Protein AF-A0A3D8T585-F1 (afdb_monomer)

Solvent-accessible surface area (backbone atoms only — not comparable to full-atom values): 18685 Å² total; per-residue (Å²): 136,87,84,90,88,80,90,80,86,85,81,94,78,86,88,83,82,88,84,83,84,81,83,84,88,81,81,87,87,88,84,85,85,87,72,96,82,76,91,74,80,89,83,82,68,78,64,55,68,75,53,50,60,70,61,54,58,75,60,57,75,78,61,78,85,72,79,97,73,85,83,78,82,78,83,79,92,72,90,78,95,68,83,69,80,72,72,82,55,70,71,86,57,61,21,30,38,72,89,77,48,40,34,38,36,56,41,90,80,60,45,39,43,37,28,82,59,52,75,68,53,31,54,72,70,72,45,65,86,86,51,62,41,66,55,65,88,49,63,70,62,22,37,56,46,31,64,60,52,54,70,50,27,33,34,36,35,83,72,54,42,88,70,52,53,75,42,66,48,100,84,67,51,67,42,64,57,55,74,90,78,55,83,56,78,47,75,42,74,46,49,66,24,56,44,94,89,55,40,38,34,41,36,62,44,49,100,86,69,45,68,70,86,72,57,62,56,46,71,67,38,90,46,53,61,49,24,35,55,32,35,53,75,70,67,26,47,79,27,76,43,68,90,81,24,78,95,42,53,72,77,79,51,58,72,72,64,54,55,66,72,72,60,60,89,86,74,58,94,79,75,75,66,68,80,62,83,75,65,74,80,129

Sequence (282 aa):
MGGPTGSGWVPKTLRIVLTLLFPILLVIAIQEISCPQCSWPQEAWIWDHLGARFSSWHRQTEQASSTNKSPGVWLDDSSNNVSRNIPRCTLPTTRHSITTGLTSCYPSSGGIWVSELGPLELQHLSINRFDSSERSWNTDEEESFCHRLRVFGGEWYNISADEIPILPDENGKMHCAPLEDLAPVFEIRRYVGFPETGGVLVLAPDGEGRFPENMSIVLNALSMEERCMALRRQGAVFCPDFKDCSVLEDLRREPWEWAGERGFPGWGSNDLEPDWSWCGTN

Structure (mmCIF, N/CA/C/O backbone):
data_AF-A0A3D8T585-F1
#
_entry.id   AF-A0A3D8T585-F1
#
loop_
_atom_site.group_PDB
_atom_site.id
_atom_site.type_symbol
_atom_site.label_atom_id
_atom_site.label_alt_id
_atom_site.label_comp_id
_atom_site.label_asym_id
_atom_site.label_entity_id
_atom_site.label_seq_id
_atom_site.pdbx_PDB_ins_code
_atom_site.Cartn_x
_atom_site.Cartn_y
_atom_site.Cartn_z
_atom_site.occupancy
_atom_site.B_iso_or_equiv
_atom_site.auth_seq_id
_atom_site.auth_comp_id
_atom_site.auth_asym_id
_atom_site.auth_atom_id
_atom_site.pdbx_PDB_model_num
ATOM 1 N N . MET A 1 1 ? -93.564 14.447 -2.467 1.00 39.47 1 MET A N 1
ATOM 2 C CA . MET A 1 1 ? -92.718 15.053 -1.415 1.00 39.47 1 MET A CA 1
ATOM 3 C C . MET A 1 1 ? -91.316 15.110 -2.014 1.00 39.47 1 MET A C 1
ATOM 5 O O . MET A 1 1 ? -90.694 14.069 -2.110 1.00 39.47 1 MET A O 1
ATOM 9 N N . GLY A 1 2 ? -90.951 16.133 -2.795 1.00 37.22 2 GLY A N 1
ATOM 10 C CA . GLY A 1 2 ? -90.668 17.522 -2.389 1.00 37.22 2 GLY A CA 1
ATOM 11 C C . GLY A 1 2 ? -89.206 17.554 -1.922 1.00 37.22 2 GLY A C 1
ATOM 12 O O . GLY A 1 2 ? -88.908 16.882 -0.952 1.00 37.22 2 GLY A O 1
ATOM 13 N N . GLY A 1 3 ? -88.225 18.193 -2.550 1.00 36.69 3 GLY A N 1
ATOM 14 C CA . GLY A 1 3 ? -88.141 19.288 -3.511 1.00 36.69 3 GLY A CA 1
ATOM 15 C C . GLY A 1 3 ? -86.637 19.596 -3.739 1.00 36.69 3 GLY A C 1
ATOM 16 O O . GLY A 1 3 ? -85.798 18.832 -3.269 1.00 36.69 3 GLY A O 1
ATOM 17 N N . PRO A 1 4 ? -86.284 20.667 -4.467 1.00 63.03 4 PRO A N 1
ATOM 18 C CA . PRO A 1 4 ? -85.097 20.745 -5.331 1.00 63.03 4 PRO A CA 1
ATOM 19 C C . PRO A 1 4 ? -83.978 21.653 -4.788 1.00 63.03 4 PRO A C 1
ATOM 21 O O . PRO A 1 4 ? -84.213 22.409 -3.859 1.00 63.03 4 PRO A O 1
ATOM 24 N N . THR A 1 5 ? -82.797 21.640 -5.415 1.00 48.06 5 THR A N 1
ATOM 25 C CA . THR A 1 5 ? -81.895 22.789 -5.705 1.00 48.06 5 THR A CA 1
ATOM 26 C C . THR A 1 5 ? -80.690 22.225 -6.481 1.00 48.06 5 THR A C 1
ATOM 28 O O . THR A 1 5 ? -80.317 21.079 -6.279 1.00 48.06 5 THR A O 1
ATOM 31 N N . GLY A 1 6 ? -80.035 22.877 -7.433 1.00 37.12 6 GLY A N 1
ATOM 32 C CA . GLY A 1 6 ? -80.017 24.274 -7.833 1.00 37.12 6 GLY A CA 1
ATOM 33 C C . GLY A 1 6 ? -78.627 24.542 -8.417 1.00 37.12 6 GLY A C 1
ATOM 34 O O . GLY A 1 6 ? -77.623 24.450 -7.721 1.00 37.12 6 GLY A O 1
ATOM 35 N N . SER A 1 7 ? -78.580 24.819 -9.714 1.00 41.53 7 SER A N 1
ATOM 36 C CA . SER A 1 7 ? -77.441 25.363 -10.456 1.00 41.53 7 SER A CA 1
ATOM 37 C C . SER A 1 7 ? -76.915 26.673 -9.852 1.00 41.53 7 SER A C 1
ATOM 39 O O . SER A 1 7 ? -77.716 27.517 -9.460 1.00 41.53 7 SER A O 1
ATOM 41 N N . GLY A 1 8 ? -75.602 26.912 -9.902 1.00 37.75 8 GLY A N 1
ATOM 42 C CA . GLY A 1 8 ? -75.009 28.221 -9.587 1.00 37.75 8 GLY A CA 1
ATOM 43 C C . GLY A 1 8 ? -73.492 28.206 -9.767 1.00 37.75 8 GLY A C 1
ATOM 44 O O . GLY A 1 8 ? -72.777 27.718 -8.907 1.00 37.75 8 GLY A O 1
ATOM 45 N N . TRP A 1 9 ? -72.998 28.501 -10.969 1.00 39.44 9 TRP A N 1
ATOM 46 C CA . TRP A 1 9 ? -72.378 29.791 -11.313 1.00 39.44 9 TRP A CA 1
ATOM 47 C C . TRP A 1 9 ? -71.058 30.080 -10.587 1.00 39.44 9 TRP A C 1
ATOM 49 O O . TRP A 1 9 ? -71.019 30.462 -9.425 1.00 39.44 9 TRP A O 1
ATOM 59 N N . VAL A 1 10 ? -69.976 29.947 -11.358 1.00 42.69 10 VAL A N 1
ATOM 60 C CA . VAL A 1 10 ? -68.610 30.378 -11.048 1.00 42.69 10 VAL A CA 1
ATOM 61 C C . VAL A 1 10 ? -68.469 31.870 -11.376 1.00 42.69 10 VAL A C 1
ATOM 63 O O . VAL A 1 10 ? -68.604 32.230 -12.549 1.00 42.69 10 VAL A O 1
ATOM 66 N N . PRO A 1 11 ? -68.114 32.744 -10.418 1.00 44.03 11 PRO A N 1
ATOM 67 C CA . PRO A 1 11 ? -67.602 34.071 -10.728 1.00 44.03 11 PRO A CA 1
ATOM 68 C C . PRO A 1 11 ? -66.078 34.022 -10.893 1.00 44.03 11 PRO A C 1
ATOM 70 O O . PRO A 1 11 ? -65.321 33.678 -9.985 1.00 44.03 11 PRO A O 1
ATOM 73 N N . LYS A 1 12 ? -65.635 34.378 -12.099 1.00 45.88 12 LYS A N 1
ATOM 74 C CA . LYS A 1 12 ? -64.241 34.598 -12.493 1.00 45.88 12 LYS A CA 1
ATOM 75 C C . LYS A 1 12 ? -63.710 35.892 -11.871 1.00 45.88 12 LYS A C 1
ATOM 77 O O . LYS A 1 12 ? -63.654 36.903 -12.555 1.00 45.88 12 LYS A O 1
ATOM 82 N N . THR A 1 13 ? -63.282 35.870 -10.616 1.00 53.34 13 THR A N 1
ATOM 83 C CA . THR A 1 13 ? -62.587 37.025 -10.015 1.00 53.34 13 T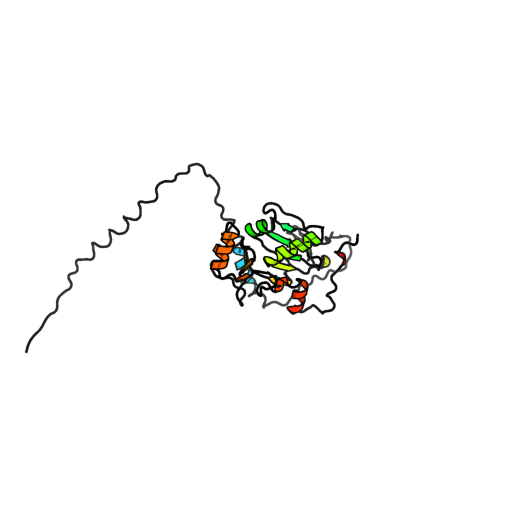HR A CA 1
ATOM 84 C C . THR A 1 13 ? -61.746 36.599 -8.815 1.00 53.34 13 THR A C 1
ATOM 86 O O . THR A 1 13 ? -61.961 37.049 -7.701 1.00 53.34 13 THR A O 1
ATOM 89 N N . LEU A 1 14 ? -60.759 35.722 -9.025 1.00 42.81 14 LEU A N 1
ATOM 90 C CA . LEU A 1 14 ? -59.649 35.568 -8.072 1.00 42.81 14 LEU A CA 1
ATOM 91 C C . LEU A 1 14 ? -58.429 34.895 -8.722 1.00 42.81 14 LEU A C 1
ATOM 93 O O . LEU A 1 14 ? -57.951 33.855 -8.288 1.00 42.81 14 LEU A O 1
ATOM 97 N N . ARG A 1 15 ? -57.943 35.466 -9.831 1.00 41.91 15 ARG A N 1
ATOM 98 C CA . ARG A 1 15 ? -56.734 34.985 -10.531 1.00 41.91 15 ARG A CA 1
ATOM 99 C C . ARG A 1 15 ? -55.628 36.037 -10.674 1.00 41.91 15 ARG A C 1
ATOM 101 O O . ARG A 1 15 ? -54.736 35.853 -11.488 1.00 41.91 15 ARG A O 1
ATOM 108 N N . ILE A 1 16 ? -55.683 37.133 -9.910 1.00 45.62 16 ILE A N 1
ATOM 109 C CA . ILE A 1 16 ? -54.770 38.282 -10.101 1.00 45.62 16 ILE A CA 1
ATOM 110 C C . ILE A 1 16 ? -54.044 38.732 -8.812 1.00 45.62 16 ILE A C 1
ATOM 112 O O . ILE A 1 16 ? -53.273 39.678 -8.853 1.00 45.62 16 ILE A O 1
ATOM 116 N N . VAL A 1 17 ? -54.175 38.044 -7.667 1.00 45.94 17 VAL A N 1
ATOM 117 C CA . VAL A 1 17 ? -53.517 38.509 -6.414 1.00 45.94 17 VAL A CA 1
ATOM 118 C C . VAL A 1 17 ? -52.590 37.475 -5.751 1.00 45.94 17 VAL A C 1
ATOM 120 O O . VAL A 1 17 ? -52.024 37.746 -4.702 1.00 45.94 17 VAL A O 1
ATOM 123 N N . LEU A 1 18 ? -52.323 36.321 -6.372 1.00 41.31 18 LEU A N 1
ATOM 124 C CA . LEU A 1 18 ? -51.439 35.294 -5.784 1.00 41.31 18 LEU A CA 1
ATOM 125 C C . LEU A 1 18 ? -50.208 34.948 -6.640 1.00 41.31 18 LEU A C 1
ATOM 127 O O . LEU A 1 18 ? -49.752 33.810 -6.651 1.00 41.31 18 LEU A O 1
ATOM 131 N N . THR A 1 19 ? -49.660 35.935 -7.353 1.00 47.56 19 THR A N 1
ATOM 132 C CA . THR A 1 19 ? -48.463 35.754 -8.202 1.00 47.56 19 THR A CA 1
ATOM 133 C C . THR A 1 19 ? -47.415 36.861 -8.049 1.00 47.56 19 THR A C 1
ATOM 135 O O . THR A 1 19 ? -46.529 36.971 -8.886 1.00 47.56 19 THR A O 1
ATOM 138 N N . LEU A 1 20 ? -47.489 37.687 -6.995 1.00 47.03 20 LEU A N 1
ATOM 139 C CA . LEU A 1 20 ? -46.575 38.829 -6.808 1.00 47.03 20 LEU A CA 1
ATOM 140 C C . LEU A 1 20 ? -46.058 39.023 -5.368 1.00 47.03 20 LEU A C 1
ATOM 142 O O . LEU A 1 20 ? -45.630 40.117 -5.021 1.00 47.03 20 LEU A O 1
ATOM 146 N N . LEU A 1 21 ? -46.054 37.983 -4.525 1.00 48.66 21 LEU A N 1
ATOM 147 C CA . LEU A 1 21 ? -45.519 38.069 -3.151 1.00 48.66 21 LEU A CA 1
ATOM 148 C C . LEU A 1 21 ? -44.675 36.852 -2.726 1.00 48.66 21 LEU A C 1
ATOM 150 O O . LEU A 1 21 ? -44.669 36.487 -1.556 1.00 48.66 21 LEU A O 1
ATOM 154 N N . PHE A 1 22 ? -43.950 36.220 -3.655 1.00 44.34 22 PHE A N 1
ATOM 155 C CA . PHE A 1 22 ? -43.063 35.088 -3.327 1.00 44.34 22 PHE A CA 1
ATOM 156 C C . PHE A 1 22 ? -41.573 35.187 -3.725 1.00 44.34 22 PHE A C 1
ATOM 158 O O . PHE A 1 22 ? -40.851 34.257 -3.384 1.00 44.34 22 PHE A O 1
ATOM 165 N N . PRO A 1 23 ? -41.041 36.281 -4.323 1.00 44.97 23 PRO A N 1
ATOM 166 C CA . PRO A 1 23 ? -39.586 36.414 -4.466 1.00 44.97 23 PRO A CA 1
ATOM 167 C C . PRO A 1 23 ? -38.947 37.563 -3.656 1.00 44.97 23 PRO A C 1
ATOM 169 O O . PRO A 1 23 ? -37.812 37.922 -3.937 1.00 44.97 23 PRO A O 1
ATOM 172 N N . ILE A 1 24 ? -39.623 38.156 -2.659 1.00 45.16 24 ILE A N 1
ATOM 173 C CA . ILE A 1 24 ? -39.098 39.343 -1.928 1.00 45.16 24 ILE A CA 1
ATOM 174 C C . ILE A 1 24 ? -38.625 39.027 -0.487 1.00 45.16 24 ILE A C 1
ATOM 176 O O . ILE A 1 24 ? -38.168 39.909 0.229 1.00 45.16 24 ILE A O 1
ATOM 180 N N . LEU A 1 25 ? -38.620 37.758 -0.057 1.00 43.47 25 LEU A N 1
ATOM 181 C CA . LEU A 1 25 ? -38.126 37.357 1.278 1.00 43.47 25 LEU A CA 1
ATOM 182 C C . LEU A 1 25 ? -36.980 36.328 1.260 1.00 43.47 25 LEU A C 1
ATOM 184 O O . LEU A 1 25 ? -36.785 35.604 2.229 1.00 43.47 25 LEU A O 1
ATOM 188 N N . LEU A 1 26 ? -36.179 36.290 0.188 1.00 43.25 26 LEU A N 1
ATOM 189 C CA . LEU A 1 26 ? -34.954 35.474 0.131 1.00 43.25 26 LEU A CA 1
ATOM 190 C C . LEU A 1 26 ? -33.764 36.231 -0.492 1.00 43.25 26 LEU A C 1
ATOM 192 O O . LEU A 1 26 ? -33.006 35.668 -1.273 1.00 43.25 26 LEU A O 1
ATOM 196 N N . VAL A 1 27 ? -33.624 37.529 -0.189 1.00 42.91 27 VAL A N 1
ATOM 197 C CA . VAL A 1 27 ? -32.482 38.365 -0.636 1.00 42.91 27 VAL A CA 1
ATOM 198 C C . VAL A 1 27 ? -31.865 39.190 0.512 1.00 42.91 27 VAL A C 1
ATOM 200 O O . VAL A 1 27 ? -31.039 40.061 0.287 1.00 42.91 27 VAL A O 1
ATOM 203 N N . ILE A 1 28 ? -32.181 38.906 1.781 1.00 41.88 28 ILE A N 1
ATOM 204 C CA . ILE A 1 28 ? -31.520 39.578 2.917 1.00 41.88 28 ILE A CA 1
ATOM 205 C C . ILE A 1 28 ? -30.968 38.528 3.879 1.00 41.88 28 ILE A C 1
ATOM 207 O O . ILE A 1 28 ? -31.614 38.213 4.870 1.00 41.88 28 ILE A O 1
A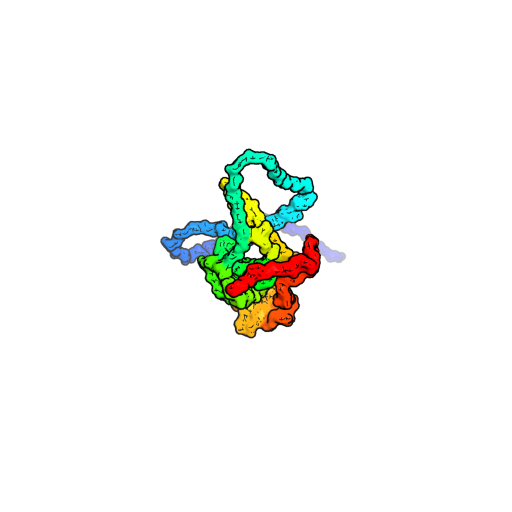TOM 211 N N . ALA A 1 29 ? -29.801 37.967 3.542 1.00 42.75 29 ALA A N 1
ATOM 212 C CA . ALA A 1 29 ? -28.827 37.407 4.494 1.00 42.75 29 ALA A CA 1
ATOM 213 C C . ALA A 1 29 ? -27.518 36.946 3.807 1.00 42.75 29 ALA A C 1
ATOM 215 O O . ALA A 1 29 ? -27.031 35.866 4.115 1.00 42.75 29 ALA A O 1
ATOM 216 N N . ILE A 1 30 ? -26.930 37.715 2.878 1.00 44.66 30 ILE A N 1
ATOM 217 C CA . ILE A 1 30 ? -25.505 37.542 2.516 1.00 44.66 30 ILE A CA 1
ATOM 218 C C . ILE A 1 30 ? -24.880 38.921 2.269 1.00 44.66 30 ILE A C 1
ATOM 220 O O . ILE A 1 30 ? -24.870 39.434 1.157 1.00 44.66 30 ILE A O 1
ATOM 224 N N . GLN A 1 31 ? -24.397 39.520 3.352 1.00 36.22 31 GLN A N 1
ATOM 225 C CA . GLN A 1 31 ? -23.525 40.695 3.422 1.00 36.22 31 GLN A CA 1
ATOM 226 C C . GLN A 1 31 ? -22.952 40.612 4.855 1.00 36.22 31 GLN A C 1
ATOM 228 O O . GLN A 1 31 ? -23.741 40.506 5.785 1.00 36.22 31 GLN A O 1
ATOM 233 N N . GLU A 1 32 ? -21.669 40.473 5.188 1.00 38.94 32 GLU A N 1
ATOM 234 C CA . GLU A 1 32 ? -20.388 40.870 4.608 1.00 38.94 32 GLU A CA 1
ATOM 235 C C . GLU A 1 32 ? -19.281 40.040 5.303 1.00 38.94 32 GLU A C 1
ATOM 237 O O . GLU A 1 32 ? -19.193 40.062 6.528 1.00 38.94 32 GLU A O 1
ATOM 242 N N . ILE A 1 33 ? -18.401 39.363 4.558 1.00 39.44 33 ILE A N 1
ATOM 243 C CA . ILE A 1 33 ? -17.004 39.138 4.979 1.00 39.44 33 ILE A CA 1
ATOM 244 C C . ILE A 1 33 ? -16.140 39.435 3.754 1.00 39.44 33 ILE A C 1
ATOM 246 O O . ILE A 1 33 ? -15.841 38.566 2.939 1.00 39.44 33 ILE A O 1
ATOM 250 N N . SER A 1 34 ? -15.786 40.707 3.603 1.00 34.06 34 SER A N 1
ATOM 251 C CA . SER A 1 34 ? -14.722 41.142 2.704 1.00 34.06 34 SER A CA 1
ATOM 252 C C . SER A 1 34 ? -13.379 40.797 3.342 1.00 34.06 34 SER A C 1
ATOM 254 O O . SER A 1 34 ? -13.035 41.348 4.385 1.00 34.06 34 SER A O 1
ATOM 256 N N . CYS A 1 35 ? -12.604 39.919 2.706 1.00 33.03 35 CYS A N 1
ATOM 257 C CA . CYS A 1 35 ? -11.184 39.729 2.995 1.00 33.03 35 CYS A CA 1
ATOM 258 C C . CYS A 1 35 ? -10.392 40.295 1.798 1.00 33.03 35 CYS A C 1
ATOM 260 O O . CYS A 1 35 ? -10.332 39.648 0.753 1.00 33.03 35 CYS A O 1
ATOM 262 N N . PRO A 1 36 ? -9.853 41.527 1.872 1.00 36.94 36 PRO A N 1
ATOM 263 C CA . PRO A 1 36 ? -9.368 42.240 0.691 1.00 36.94 36 PRO A CA 1
ATOM 264 C C . PRO A 1 36 ? -7.905 41.944 0.309 1.00 36.94 36 PRO A C 1
ATOM 266 O O . PRO A 1 36 ? -7.290 42.801 -0.316 1.00 36.94 36 PRO A O 1
ATOM 269 N N . GLN A 1 37 ? -7.333 40.774 0.641 1.00 37.72 37 GLN A N 1
ATOM 270 C CA . GLN A 1 37 ? -5.994 40.358 0.170 1.00 37.72 37 GLN A CA 1
ATOM 271 C C . GLN A 1 37 ? -5.801 38.828 0.108 1.00 37.72 37 GLN A C 1
ATOM 273 O O . GLN A 1 37 ? -4.948 38.266 0.791 1.00 37.72 37 GLN A O 1
ATOM 278 N N . CYS A 1 38 ? -6.552 38.127 -0.741 1.00 31.62 38 CYS A N 1
ATOM 279 C CA . CYS A 1 38 ? -6.191 36.764 -1.152 1.00 31.62 38 CYS A CA 1
ATOM 280 C C . CYS A 1 38 ? -6.246 36.669 -2.677 1.00 31.62 38 CYS A C 1
ATOM 282 O O . CYS A 1 38 ? -7.274 36.344 -3.260 1.00 31.62 38 CYS A O 1
ATOM 284 N N . SER A 1 39 ? -5.134 37.002 -3.328 1.00 39.97 39 SER A N 1
ATOM 285 C CA . SER A 1 39 ? -4.894 36.666 -4.729 1.00 39.97 39 SER A CA 1
ATOM 286 C C . SER A 1 39 ? -4.138 35.339 -4.790 1.00 39.97 39 SER A C 1
ATOM 288 O O . SER A 1 39 ? -2.916 35.335 -4.660 1.00 39.97 39 SER A O 1
ATOM 290 N N . TRP A 1 40 ? -4.853 34.232 -4.994 1.00 32.41 40 TRP A N 1
ATOM 291 C CA . TRP A 1 40 ? -4.280 32.992 -5.524 1.00 32.41 40 TRP A CA 1
ATOM 292 C C . TRP A 1 40 ? -5.214 32.416 -6.601 1.00 32.41 40 TRP A C 1
ATOM 294 O O . TRP A 1 40 ? -6.432 32.577 -6.481 1.00 32.41 40 TRP A O 1
ATOM 304 N N . PRO A 1 41 ? -4.672 31.829 -7.685 1.00 35.91 41 PRO A N 1
ATOM 305 C CA . PRO A 1 41 ? -5.449 31.415 -8.847 1.00 35.91 41 PRO A CA 1
ATOM 306 C C . PRO A 1 41 ? -6.238 30.131 -8.572 1.00 35.91 41 PRO A C 1
ATOM 308 O O . PRO A 1 41 ? -5.865 29.319 -7.733 1.00 35.91 41 PRO A O 1
ATOM 311 N N . GLN A 1 42 ? -7.332 29.961 -9.313 1.00 35.34 42 GLN A N 1
ATOM 312 C CA . GLN A 1 42 ? -8.236 28.814 -9.262 1.00 35.34 42 GLN A CA 1
ATOM 313 C C . GLN A 1 42 ? -7.501 27.486 -9.519 1.00 35.34 42 GLN A C 1
ATOM 315 O O . GLN A 1 42 ? -7.081 27.212 -10.642 1.00 35.34 42 GLN A O 1
ATOM 320 N N . GLU A 1 43 ? -7.409 26.634 -8.497 1.00 35.75 43 GLU A N 1
ATOM 321 C CA . GLU A 1 43 ? -7.022 25.232 -8.648 1.00 35.75 43 GLU A CA 1
ATOM 322 C C . GLU A 1 43 ? -8.239 24.385 -9.032 1.00 35.75 43 GLU A C 1
ATOM 324 O O . GLU A 1 43 ? -9.095 24.063 -8.211 1.00 35.75 43 GLU A O 1
ATOM 329 N N . ALA A 1 44 ? -8.293 24.014 -10.309 1.00 33.16 44 ALA A N 1
ATOM 330 C CA . ALA A 1 44 ? -9.193 22.998 -10.852 1.00 33.16 44 ALA A CA 1
ATOM 331 C C . ALA A 1 44 ? -8.449 21.692 -11.213 1.00 33.16 44 ALA A C 1
ATOM 333 O O . ALA A 1 44 ? -8.973 20.886 -11.968 1.00 33.16 44 ALA A O 1
ATOM 334 N N . TRP A 1 45 ? -7.228 21.472 -10.706 1.00 32.69 45 TRP A N 1
ATOM 335 C CA . TRP A 1 45 ? -6.355 20.370 -11.156 1.00 32.69 45 TRP A CA 1
ATOM 336 C C . TRP A 1 45 ? -6.261 19.164 -10.206 1.00 32.69 45 TRP A C 1
ATOM 338 O O . TRP A 1 45 ? -5.799 18.108 -10.623 1.00 32.69 45 TRP A O 1
ATOM 348 N N . ILE A 1 46 ? -6.730 19.265 -8.956 1.00 40.47 46 ILE A N 1
ATOM 349 C CA . ILE A 1 46 ? -6.528 18.193 -7.958 1.00 40.47 46 ILE A CA 1
ATOM 350 C C . ILE A 1 46 ? -7.613 17.099 -8.020 1.00 40.47 46 ILE A C 1
ATOM 352 O O . ILE A 1 46 ? -7.359 15.953 -7.659 1.00 40.47 46 ILE A O 1
ATOM 356 N N . TRP A 1 47 ? -8.803 17.392 -8.552 1.00 39.16 47 TRP A N 1
ATOM 357 C CA . TRP A 1 47 ? -9.903 16.415 -8.589 1.00 39.16 47 TRP A CA 1
ATOM 358 C C . TRP A 1 47 ? -9.949 15.547 -9.854 1.00 39.16 47 TRP A C 1
ATOM 360 O O . TRP A 1 47 ? -10.585 14.493 -9.836 1.00 39.16 47 TRP A O 1
ATOM 370 N N . ASP A 1 48 ? -9.226 15.918 -10.914 1.00 37.28 48 ASP A N 1
ATOM 371 C CA . ASP A 1 48 ? -9.191 15.129 -12.152 1.00 37.28 48 ASP A CA 1
ATOM 372 C C . ASP A 1 48 ? -8.318 13.866 -12.028 1.00 37.28 48 ASP A C 1
ATOM 374 O O . ASP A 1 48 ? -8.606 12.867 -12.678 1.00 37.28 48 ASP A O 1
ATOM 378 N N . HIS A 1 49 ? -7.308 13.830 -11.149 1.00 37.47 49 HIS A N 1
ATOM 379 C CA . HIS A 1 49 ? -6.406 12.668 -11.057 1.00 37.47 49 HIS A CA 1
ATOM 380 C C . HIS A 1 49 ? -6.964 11.495 -10.234 1.00 37.47 49 HIS A C 1
ATOM 382 O O . HIS A 1 49 ? -6.718 10.342 -10.582 1.00 37.47 49 HIS A O 1
ATOM 388 N N . LEU A 1 50 ? -7.784 11.757 -9.209 1.00 42.31 50 LEU A N 1
ATOM 389 C CA . LEU A 1 50 ? -8.429 10.694 -8.421 1.00 42.31 50 LEU A CA 1
ATOM 390 C C . LEU A 1 50 ? -9.725 10.172 -9.076 1.00 42.31 50 LEU A C 1
ATOM 392 O O . LEU A 1 50 ? -10.093 9.015 -8.885 1.00 42.31 50 LEU A O 1
ATOM 396 N N . GLY A 1 51 ? -10.410 10.993 -9.884 1.00 34.16 51 GLY A N 1
ATOM 397 C CA . GLY A 1 51 ? -11.648 10.611 -10.581 1.00 34.16 51 GLY A CA 1
ATOM 398 C C . GLY A 1 51 ? -11.452 9.977 -11.968 1.00 34.16 51 GLY A C 1
ATOM 399 O O . GLY A 1 51 ? -12.240 9.114 -12.371 1.00 34.16 51 GLY A O 1
ATOM 400 N N . ALA A 1 52 ? -10.403 10.356 -12.710 1.00 34.22 52 ALA A N 1
ATOM 401 C CA . ALA A 1 52 ? -10.221 9.915 -14.099 1.00 34.22 52 ALA A CA 1
ATOM 402 C C . ALA A 1 52 ? -9.697 8.473 -14.246 1.00 34.22 52 ALA A C 1
ATOM 404 O O . ALA A 1 52 ? -9.979 7.824 -15.257 1.00 34.22 52 ALA A O 1
ATOM 405 N N . ARG A 1 53 ? -9.005 7.909 -13.241 1.00 45.84 53 ARG A N 1
ATOM 406 C CA . ARG A 1 53 ? -8.564 6.497 -13.293 1.00 45.84 53 ARG A CA 1
ATOM 407 C C . ARG A 1 53 ? -9.716 5.500 -13.110 1.00 45.84 53 ARG A C 1
ATOM 409 O O . ARG A 1 53 ? -9.709 4.454 -13.754 1.00 45.84 53 ARG A O 1
ATOM 416 N N . PHE A 1 54 ? -10.761 5.860 -12.357 1.00 39.91 54 PHE A N 1
ATOM 417 C CA . PHE A 1 54 ? -11.942 5.005 -12.146 1.00 39.91 54 PHE A CA 1
ATOM 418 C C . PHE A 1 54 ? -12.804 4.833 -13.413 1.00 39.91 54 PHE A C 1
ATOM 420 O O . PHE A 1 54 ? -13.465 3.812 -13.591 1.00 39.91 54 PHE A O 1
ATOM 427 N N . SER A 1 55 ? -12.789 5.815 -14.320 1.00 35.31 55 SER A N 1
ATOM 428 C CA . SER A 1 55 ? -13.587 5.814 -15.557 1.00 35.31 55 SER A CA 1
ATOM 429 C C . SER A 1 55 ? -12.818 5.335 -16.799 1.00 35.31 55 SER A C 1
ATOM 431 O O . SER A 1 55 ? -13.445 4.934 -17.783 1.00 35.31 55 SER A O 1
ATOM 433 N N . SER A 1 56 ? -11.481 5.298 -16.746 1.00 34.12 56 SER A N 1
ATOM 434 C CA . SER A 1 56 ? -10.631 4.680 -17.779 1.00 34.12 56 SER A CA 1
ATOM 435 C C . SER A 1 56 ? -10.766 3.148 -17.796 1.00 34.12 56 SER A C 1
ATOM 437 O O . SER A 1 56 ? -10.890 2.540 -18.862 1.00 34.12 56 SER A O 1
ATOM 439 N N . TRP A 1 57 ? -10.867 2.525 -16.616 1.00 39.44 57 TRP A N 1
ATOM 440 C CA . TRP A 1 57 ? -10.950 1.066 -16.471 1.00 39.44 57 TRP A CA 1
ATOM 441 C C . TRP A 1 57 ? -12.239 0.465 -17.056 1.00 39.44 57 TRP A C 1
ATOM 443 O O . TRP A 1 57 ? -12.204 -0.566 -17.726 1.00 39.44 57 TRP A O 1
ATOM 453 N N . HIS A 1 58 ? -13.379 1.149 -16.905 1.00 35.69 58 HIS A N 1
ATOM 454 C CA . HIS A 1 58 ? -14.669 0.652 -17.405 1.00 35.69 58 HIS A CA 1
ATOM 455 C C . HIS A 1 58 ? -14.800 0.666 -18.939 1.00 35.69 58 HIS A C 1
ATOM 457 O O . HIS A 1 58 ? -15.729 0.064 -19.470 1.00 35.69 58 HIS A O 1
ATOM 463 N N . ARG A 1 59 ? -13.890 1.341 -19.660 1.00 33.25 59 ARG A N 1
ATOM 464 C CA . ARG A 1 59 ? -13.913 1.427 -21.131 1.00 33.25 59 ARG A CA 1
ATOM 465 C C . ARG A 1 59 ? -12.979 0.417 -21.812 1.00 33.25 59 ARG A C 1
ATOM 467 O O . ARG A 1 59 ? -13.143 0.162 -23.001 1.00 33.25 59 ARG A O 1
ATOM 474 N N . GLN A 1 60 ? -12.030 -0.175 -21.083 1.00 37.75 60 GLN A N 1
ATOM 475 C CA . GLN A 1 60 ? -11.073 -1.141 -21.643 1.00 37.75 60 GLN A CA 1
ATOM 476 C C . GLN A 1 60 ? -11.588 -2.590 -21.624 1.00 37.75 60 GLN A C 1
ATOM 478 O O . GLN A 1 60 ? -11.169 -3.398 -22.451 1.00 37.75 60 GLN A O 1
ATOM 483 N N . THR A 1 61 ? -12.559 -2.918 -20.768 1.00 38.31 61 THR A N 1
ATOM 484 C CA . THR A 1 61 ? -13.115 -4.278 -20.665 1.00 38.31 61 THR A CA 1
ATOM 485 C C . THR A 1 61 ? -14.100 -4.650 -21.784 1.00 38.31 61 THR A C 1
ATOM 487 O O . THR A 1 61 ? -14.337 -5.835 -22.002 1.00 38.31 61 THR A O 1
ATOM 490 N N . GLU A 1 62 ? -14.604 -3.690 -22.572 1.00 34.59 62 GLU A N 1
ATOM 491 C CA . GLU A 1 62 ? -15.503 -3.961 -23.714 1.00 34.59 62 GLU A CA 1
ATOM 492 C C . GLU A 1 62 ? -14.791 -4.046 -25.082 1.00 34.59 62 GLU A C 1
ATOM 494 O O . GLU A 1 62 ? -15.399 -4.477 -26.062 1.00 34.59 62 GLU A O 1
ATOM 499 N N . GLN A 1 63 ? -13.499 -3.700 -25.181 1.00 33.50 63 GLN A N 1
ATOM 500 C CA . GLN A 1 63 ? -12.753 -3.718 -26.456 1.00 33.50 63 GLN A CA 1
ATOM 501 C C . GLN A 1 63 ? -11.787 -4.903 -26.631 1.00 33.50 63 GLN A C 1
ATOM 503 O O . GLN A 1 63 ? -11.272 -5.110 -27.728 1.00 33.50 63 GLN A O 1
ATOM 508 N N . ALA A 1 64 ? -11.604 -5.753 -25.617 1.00 34.59 64 ALA A N 1
ATOM 509 C CA . ALA A 1 64 ? -10.688 -6.899 -25.680 1.00 34.59 64 ALA A CA 1
ATOM 510 C C . ALA A 1 64 ? -11.270 -8.174 -26.345 1.00 34.59 64 ALA A C 1
ATOM 512 O O . ALA A 1 64 ? -10.668 -9.241 -26.260 1.00 34.59 64 ALA A O 1
ATOM 513 N N . SER A 1 65 ? -12.419 -8.097 -27.033 1.00 35.34 65 SER A N 1
ATOM 514 C CA . SER A 1 65 ? -13.066 -9.258 -27.687 1.00 35.34 65 SER A CA 1
ATOM 515 C C . SER A 1 65 ? -12.917 -9.297 -29.218 1.00 35.34 65 SER A C 1
ATOM 517 O O . SER A 1 65 ? -13.593 -10.060 -29.906 1.00 35.34 65 SER A O 1
ATOM 519 N N . SER A 1 66 ? -12.029 -8.494 -29.806 1.00 34.88 66 SER A N 1
ATOM 520 C CA . SER A 1 66 ? -11.808 -8.542 -31.254 1.00 34.88 66 SER A CA 1
ATOM 521 C C . SER A 1 66 ? -10.497 -7.863 -31.639 1.00 34.88 66 SER A C 1
ATOM 523 O O . SER A 1 66 ? -10.504 -6.682 -31.958 1.00 34.88 66 SER A O 1
ATOM 525 N N . THR A 1 67 ? -9.393 -8.616 -31.640 1.00 31.39 67 THR A N 1
ATOM 526 C CA . THR A 1 67 ? -8.526 -8.809 -32.822 1.00 31.39 67 THR A CA 1
ATOM 527 C C . THR A 1 67 ? -7.310 -9.654 -32.445 1.00 31.39 67 THR A C 1
ATOM 529 O O . THR A 1 67 ? -6.360 -9.177 -31.836 1.00 31.39 67 THR A O 1
ATOM 532 N N . ASN A 1 68 ? -7.317 -10.913 -32.885 1.00 43.22 68 ASN A N 1
ATOM 533 C CA . ASN A 1 68 ? -6.102 -11.698 -33.070 1.00 43.22 68 ASN A CA 1
ATOM 534 C C . ASN A 1 68 ? -5.224 -11.015 -34.129 1.00 43.22 68 ASN A C 1
ATOM 536 O O . ASN A 1 68 ? -5.600 -11.016 -35.303 1.00 43.22 68 ASN A O 1
ATOM 540 N N . LYS A 1 69 ? -4.070 -10.470 -33.727 1.00 30.36 69 LYS A N 1
ATOM 541 C CA . LYS A 1 69 ? -2.825 -10.419 -34.519 1.00 30.36 69 LYS A CA 1
ATOM 542 C C . LYS A 1 69 ? -1.721 -9.731 -33.718 1.00 30.36 69 LYS A C 1
ATOM 544 O O . LYS A 1 69 ? -1.652 -8.509 -33.665 1.00 30.36 69 LYS A O 1
ATOM 549 N N . SER A 1 70 ? -0.827 -10.529 -33.148 1.00 33.69 70 SER A N 1
ATOM 550 C CA . SER A 1 70 ? 0.479 -10.067 -32.682 1.00 33.69 70 SER A CA 1
ATOM 551 C C . SER A 1 70 ? 1.311 -9.589 -33.878 1.00 33.69 70 SER A C 1
ATOM 553 O O . SER A 1 70 ? 1.459 -10.354 -34.836 1.00 33.69 70 SER A O 1
ATOM 555 N N . PRO A 1 71 ? 1.922 -8.395 -33.850 1.00 36.16 71 PRO A N 1
ATOM 556 C CA . PRO A 1 71 ? 3.083 -8.108 -34.667 1.00 36.16 71 PRO A CA 1
ATOM 557 C C . PRO A 1 71 ? 4.322 -8.313 -33.793 1.00 36.16 71 PRO A C 1
ATOM 559 O O . PRO A 1 71 ? 4.810 -7.391 -33.148 1.00 36.16 71 PRO A O 1
ATOM 562 N N . GLY A 1 72 ? 4.816 -9.552 -33.755 1.00 31.39 72 GLY A N 1
ATOM 563 C CA . GLY A 1 72 ? 6.189 -9.804 -33.329 1.00 31.39 72 GLY A CA 1
ATOM 564 C C . GLY A 1 72 ? 7.124 -9.139 -34.336 1.00 31.39 72 GLY A C 1
ATOM 565 O O . GLY A 1 72 ? 7.059 -9.433 -35.531 1.00 31.39 72 GLY A O 1
ATOM 566 N N . VAL A 1 73 ? 7.946 -8.204 -33.867 1.00 36.41 73 VAL A N 1
ATOM 567 C CA . VAL A 1 73 ? 9.018 -7.612 -34.668 1.00 36.41 73 VAL A CA 1
ATOM 568 C C . VAL A 1 73 ? 10.075 -8.695 -34.871 1.00 36.41 73 VAL A C 1
ATOM 570 O O . VAL A 1 73 ? 10.787 -9.058 -33.940 1.00 36.41 73 VAL A O 1
ATOM 573 N N . TRP A 1 74 ? 10.154 -9.239 -36.085 1.00 34.94 74 TRP A N 1
ATOM 574 C CA . TRP A 1 74 ? 11.286 -10.053 -36.514 1.00 34.94 74 TRP A CA 1
ATOM 575 C C . TRP A 1 74 ? 12.473 -9.117 -36.739 1.00 34.94 74 TRP A C 1
ATOM 577 O O . TRP A 1 74 ? 12.425 -8.278 -37.636 1.00 34.94 74 TRP A O 1
ATOM 587 N N . LEU A 1 75 ? 13.505 -9.235 -35.901 1.00 40.00 75 LEU A N 1
ATOM 588 C CA . LEU A 1 75 ? 14.797 -8.597 -36.137 1.00 40.00 75 LEU A CA 1
ATOM 589 C C . LEU A 1 75 ? 15.510 -9.366 -37.253 1.00 40.00 75 LEU A C 1
ATOM 591 O O . LEU A 1 75 ? 15.808 -10.552 -37.128 1.00 40.00 75 LEU A O 1
ATOM 595 N N . ASP A 1 76 ? 15.727 -8.679 -38.361 1.00 37.78 76 ASP A N 1
ATOM 596 C CA . ASP A 1 76 ? 16.512 -9.096 -39.505 1.00 37.78 76 ASP A CA 1
ATOM 597 C C . ASP A 1 76 ? 18.016 -8.968 -39.208 1.00 37.78 76 ASP A C 1
ATOM 599 O O . ASP A 1 76 ? 18.568 -7.883 -39.027 1.00 37.78 76 ASP A O 1
ATOM 603 N N . ASP A 1 77 ? 18.689 -10.120 -39.172 1.00 48.06 77 ASP A N 1
ATOM 604 C CA . ASP A 1 77 ? 20.144 -10.244 -39.100 1.00 48.06 77 ASP A CA 1
ATOM 605 C C . ASP A 1 77 ? 20.781 -9.750 -40.406 1.00 48.06 77 ASP A C 1
ATOM 607 O O . ASP A 1 77 ? 20.890 -10.488 -41.387 1.00 48.06 77 ASP A O 1
ATOM 611 N N . SER A 1 78 ? 21.233 -8.495 -40.437 1.00 42.97 78 SER A N 1
ATOM 612 C CA . SER A 1 78 ? 22.220 -8.014 -41.415 1.00 42.97 78 SER A CA 1
ATOM 613 C C . SER A 1 78 ? 22.972 -6.776 -40.910 1.00 42.97 78 SER A C 1
ATOM 615 O O . SER A 1 78 ? 22.563 -5.637 -41.102 1.00 42.97 78 SER A O 1
ATOM 617 N N . SER A 1 79 ? 24.120 -7.036 -40.276 1.00 49.53 79 SER A N 1
ATOM 618 C CA . SER A 1 79 ? 25.366 -6.246 -40.322 1.00 49.53 79 SER A CA 1
ATOM 619 C C . SER A 1 79 ? 25.275 -4.707 -40.386 1.00 49.53 79 SER A C 1
ATOM 621 O O . SER A 1 79 ? 25.195 -4.137 -41.472 1.00 49.53 79 SER A O 1
ATOM 623 N N . ASN A 1 80 ? 25.462 -4.034 -39.241 1.00 39.81 80 ASN A N 1
ATOM 624 C CA . ASN A 1 80 ? 26.593 -3.114 -38.989 1.00 39.81 80 ASN A CA 1
ATOM 625 C C . ASN A 1 80 ? 26.387 -2.298 -37.698 1.00 39.81 80 ASN A C 1
ATOM 627 O O . ASN A 1 80 ? 25.570 -1.388 -37.644 1.00 39.81 80 ASN A O 1
ATOM 631 N N . ASN A 1 81 ? 27.187 -2.624 -36.679 1.00 47.12 81 ASN A N 1
ATOM 632 C CA . ASN A 1 81 ? 27.691 -1.756 -35.607 1.00 47.12 81 ASN A CA 1
ATOM 633 C C . ASN A 1 81 ? 26.819 -0.561 -35.155 1.00 47.12 81 ASN A C 1
ATOM 635 O O . ASN A 1 81 ? 27.263 0.586 -35.159 1.00 47.12 81 ASN A O 1
ATOM 639 N N . VAL A 1 82 ? 25.607 -0.841 -34.685 1.00 49.09 82 VAL A N 1
ATOM 640 C CA . VAL A 1 82 ? 24.961 -0.009 -33.670 1.00 49.09 82 VAL A CA 1
ATOM 641 C C . VAL A 1 82 ? 24.708 -0.935 -32.497 1.00 49.09 82 VAL A C 1
ATOM 643 O O . VAL A 1 82 ? 23.671 -1.590 -32.430 1.00 49.09 82 VAL A O 1
ATOM 646 N N . SER A 1 83 ? 25.668 -1.016 -31.575 1.00 52.00 83 SER A N 1
ATOM 647 C CA . SER A 1 83 ? 25.369 -1.425 -30.204 1.00 52.00 83 SER A CA 1
ATOM 648 C C . SER A 1 83 ? 24.370 -0.407 -29.663 1.00 52.00 83 SER A C 1
ATOM 650 O O . SER A 1 83 ? 24.748 0.598 -29.063 1.00 52.00 83 SER A O 1
ATOM 652 N N . ARG A 1 84 ? 23.081 -0.597 -29.970 1.00 59.94 84 ARG A N 1
ATOM 653 C CA . ARG A 1 84 ? 22.007 0.121 -29.296 1.00 59.94 84 ARG A CA 1
ATOM 654 C C . ARG A 1 84 ? 22.227 -0.207 -27.827 1.00 59.94 84 ARG A C 1
ATOM 656 O O . ARG A 1 84 ? 22.209 -1.379 -27.464 1.00 59.94 84 ARG A O 1
ATOM 663 N N . ASN A 1 85 ? 22.545 0.806 -27.025 1.00 70.38 85 ASN A N 1
ATOM 664 C CA . ASN A 1 85 ? 22.645 0.686 -25.575 1.00 70.38 85 ASN A CA 1
ATOM 665 C C . ASN A 1 85 ? 21.252 0.319 -25.054 1.00 70.38 85 ASN A C 1
ATOM 667 O O . ASN A 1 85 ? 20.471 1.195 -24.692 1.00 70.38 85 ASN A O 1
ATOM 671 N N . ILE A 1 86 ? 20.915 -0.966 -25.109 1.00 74.44 86 ILE A N 1
ATOM 672 C CA . ILE A 1 86 ? 19.719 -1.507 -24.484 1.00 74.44 86 ILE A CA 1
ATOM 673 C C . ILE A 1 86 ? 19.996 -1.453 -22.978 1.00 74.44 86 ILE A C 1
ATOM 675 O O . ILE A 1 86 ? 21.004 -2.018 -22.537 1.00 74.44 86 ILE A O 1
ATOM 679 N N . PRO A 1 87 ? 19.189 -0.718 -22.195 1.00 81.19 87 PRO A N 1
ATOM 680 C CA . PRO A 1 87 ? 19.401 -0.631 -20.761 1.00 81.19 87 PRO A CA 1
ATOM 681 C C . PRO A 1 87 ? 19.229 -2.015 -20.132 1.00 81.19 87 PRO A C 1
ATOM 683 O O . PRO A 1 87 ? 18.346 -2.776 -20.519 1.00 81.19 87 PRO A O 1
ATOM 686 N N . ARG A 1 88 ? 20.071 -2.335 -19.146 1.00 86.06 88 ARG A N 1
ATOM 687 C CA . ARG A 1 88 ? 19.780 -3.437 -18.227 1.00 86.06 88 ARG A CA 1
ATOM 688 C C . ARG A 1 88 ? 18.810 -2.913 -17.188 1.00 86.06 88 ARG A C 1
ATOM 690 O O . ARG A 1 88 ? 19.127 -1.930 -16.517 1.00 86.06 88 ARG A O 1
ATOM 697 N N . CYS A 1 89 ? 17.651 -3.544 -17.092 1.00 87.06 89 CYS A N 1
ATOM 698 C CA . CYS A 1 89 ? 16.665 -3.162 -16.104 1.00 87.06 89 CYS A CA 1
ATOM 699 C C . CYS A 1 89 ? 17.085 -3.638 -14.718 1.00 87.06 89 CYS A C 1
ATOM 701 O O . CYS A 1 89 ? 17.759 -4.654 -14.554 1.00 87.06 89 CYS A O 1
ATOM 703 N N . THR A 1 90 ? 16.721 -2.844 -13.723 1.00 87.81 90 THR A N 1
ATOM 704 C CA . THR A 1 90 ? 16.885 -3.167 -12.311 1.00 87.81 90 THR A CA 1
ATOM 705 C C . THR A 1 90 ? 15.515 -3.096 -11.676 1.00 87.81 90 THR A C 1
ATOM 707 O O . THR A 1 90 ? 14.724 -2.218 -12.026 1.00 87.81 90 THR A O 1
ATOM 710 N N . LEU A 1 91 ? 15.248 -3.992 -10.730 1.00 87.12 91 LEU A N 1
ATOM 711 C CA . LEU A 1 91 ? 14.036 -3.891 -9.931 1.00 87.12 91 LEU A CA 1
ATOM 712 C C . LEU A 1 91 ? 14.016 -2.543 -9.197 1.00 87.12 91 LEU A C 1
ATOM 714 O O . LEU A 1 91 ? 15.077 -2.056 -8.783 1.00 87.12 91 LEU A O 1
ATOM 718 N N . PRO A 1 92 ? 12.837 -1.920 -9.054 1.00 90.00 92 PRO A N 1
ATOM 719 C CA . PRO A 1 92 ? 12.725 -0.685 -8.301 1.00 90.00 92 PRO A CA 1
ATOM 720 C C . PRO A 1 92 ? 13.114 -0.933 -6.839 1.00 90.00 92 PRO A C 1
ATOM 722 O O . PRO A 1 92 ? 12.898 -2.014 -6.297 1.00 90.00 92 PRO A O 1
ATOM 725 N N . THR A 1 93 ? 13.710 0.074 -6.205 1.00 92.56 93 THR A N 1
ATOM 726 C CA . THR A 1 93 ? 14.074 0.056 -4.775 1.00 92.56 93 THR A CA 1
ATOM 727 C C . THR A 1 93 ? 13.322 1.110 -3.970 1.00 92.56 93 THR A C 1
ATOM 729 O O . THR A 1 93 ? 13.426 1.161 -2.743 1.00 92.56 93 THR A O 1
ATOM 732 N N . THR A 1 94 ? 12.526 1.934 -4.647 1.00 94.81 94 THR A N 1
ATOM 733 C CA . THR A 1 94 ? 11.766 3.018 -4.039 1.00 94.81 94 THR A CA 1
ATOM 734 C C . THR A 1 94 ? 10.739 2.456 -3.057 1.00 94.81 94 THR A C 1
ATOM 736 O O . THR A 1 94 ? 9.962 1.566 -3.395 1.00 94.81 94 THR A O 1
ATOM 739 N N . ARG A 1 95 ? 10.743 2.976 -1.828 1.00 96.00 95 ARG A N 1
ATOM 740 C CA . ARG A 1 95 ? 9.767 2.670 -0.773 1.00 96.00 95 ARG A CA 1
ATOM 741 C C . ARG A 1 95 ? 8.540 3.549 -0.896 1.00 96.00 95 ARG A C 1
ATOM 743 O O . ARG A 1 95 ? 7.434 3.062 -0.744 1.00 96.00 95 ARG A O 1
ATOM 750 N N . HIS A 1 96 ? 8.723 4.842 -1.128 1.00 97.25 96 HIS A N 1
ATOM 751 C CA . HIS A 1 96 ? 7.621 5.776 -1.327 1.00 97.25 96 HIS A CA 1
ATOM 752 C C . HIS A 1 96 ? 7.997 6.764 -2.421 1.00 97.25 96 HIS A C 1
ATOM 754 O O . HIS A 1 96 ? 9.093 7.325 -2.382 1.00 97.25 96 HIS A O 1
ATOM 760 N N . SER A 1 97 ? 7.095 6.972 -3.375 1.00 95.94 97 SER A N 1
ATOM 761 C CA . SER A 1 97 ? 7.271 7.927 -4.465 1.00 95.94 97 SER A CA 1
ATOM 762 C C . SER A 1 97 ? 6.218 9.021 -4.371 1.00 95.94 97 SER A C 1
ATOM 764 O O . SER A 1 97 ? 5.027 8.754 -4.518 1.00 95.94 97 SER A O 1
ATOM 766 N N . ILE A 1 98 ? 6.650 10.273 -4.197 1.00 95.00 98 ILE A N 1
ATOM 767 C CA . ILE A 1 98 ? 5.732 11.426 -4.212 1.00 95.00 98 ILE A CA 1
ATOM 768 C C . ILE A 1 98 ? 5.141 11.688 -5.603 1.00 95.00 98 ILE A C 1
ATOM 770 O O . ILE A 1 98 ? 4.123 12.361 -5.724 1.00 95.00 98 ILE A O 1
ATOM 774 N N . THR A 1 99 ? 5.788 11.180 -6.656 1.00 93.00 99 THR A N 1
ATOM 775 C CA . THR A 1 99 ? 5.338 11.355 -8.040 1.00 93.00 99 THR A CA 1
ATOM 776 C C . THR A 1 99 ? 4.172 10.431 -8.360 1.00 93.00 99 THR A C 1
ATOM 778 O O . THR A 1 99 ? 3.229 10.858 -9.019 1.00 93.00 99 THR A O 1
ATOM 781 N N . THR A 1 100 ? 4.223 9.183 -7.890 1.00 92.62 100 THR A N 1
ATOM 782 C CA . THR A 1 100 ? 3.177 8.186 -8.166 1.00 92.62 100 THR A CA 1
ATOM 783 C C . THR A 1 100 ? 2.182 8.032 -7.018 1.00 92.62 100 THR A C 1
ATOM 785 O O . THR A 1 100 ? 1.099 7.501 -7.229 1.00 92.62 100 THR A O 1
ATOM 788 N N . GLY A 1 101 ? 2.527 8.477 -5.804 1.00 94.12 101 GLY A N 1
ATOM 789 C CA . GLY A 1 101 ? 1.740 8.240 -4.589 1.00 94.12 10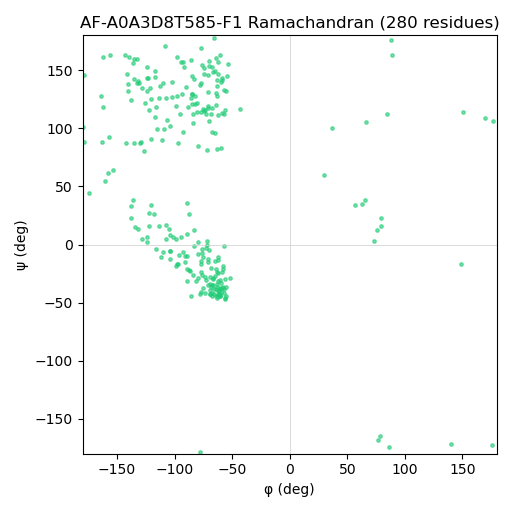1 GLY A CA 1
ATOM 790 C C . GLY A 1 101 ? 1.824 6.799 -4.069 1.00 94.12 101 GLY A C 1
ATOM 791 O O . GLY A 1 101 ? 1.181 6.462 -3.073 1.00 94.12 101 GLY A O 1
ATOM 792 N N . LEU A 1 102 ? 2.621 5.946 -4.717 1.00 95.81 102 LEU A N 1
ATOM 793 C CA . LEU A 1 102 ? 2.734 4.532 -4.385 1.00 95.81 102 LEU A CA 1
ATOM 794 C C . LEU A 1 102 ? 3.750 4.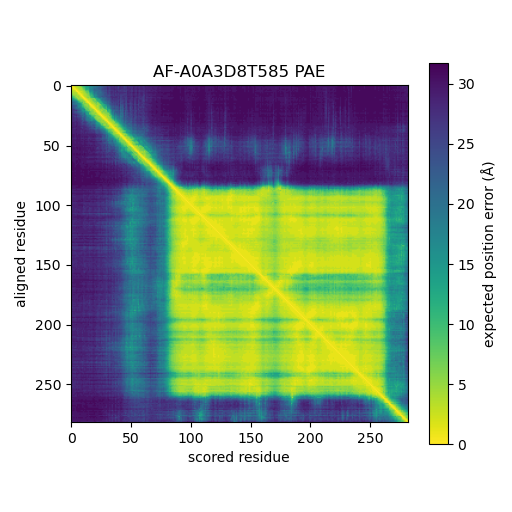303 -3.268 1.00 95.81 102 LEU A C 1
ATOM 796 O O . LEU A 1 102 ? 4.779 4.981 -3.167 1.00 95.81 102 LEU A O 1
ATOM 800 N N . THR A 1 103 ? 3.445 3.316 -2.432 1.00 97.88 103 THR A N 1
ATOM 801 C CA . THR A 1 103 ? 4.329 2.820 -1.383 1.00 97.88 103 THR A CA 1
ATOM 802 C C . THR A 1 103 ? 4.604 1.346 -1.612 1.00 97.88 103 THR A C 1
ATOM 804 O O . THR A 1 103 ? 3.667 0.558 -1.677 1.00 97.88 103 THR A O 1
ATOM 807 N N . SER A 1 104 ? 5.874 0.973 -1.690 1.00 97.38 104 SER A N 1
ATOM 808 C CA . SER A 1 104 ? 6.306 -0.391 -1.966 1.00 97.38 104 SER A CA 1
ATOM 809 C C . SER A 1 104 ? 7.094 -0.974 -0.801 1.00 97.38 104 SER A C 1
ATOM 811 O O . SER A 1 104 ? 7.811 -0.258 -0.096 1.00 97.38 104 SER A O 1
ATOM 813 N N . CYS A 1 105 ? 6.993 -2.286 -0.626 1.00 97.00 105 CYS A N 1
ATOM 814 C CA . CYS A 1 105 ? 7.873 -3.061 0.235 1.00 97.00 105 CYS A CA 1
ATOM 815 C C . CYS A 1 105 ? 8.374 -4.313 -0.493 1.00 97.00 105 CYS A C 1
ATOM 817 O O . CYS A 1 105 ? 7.761 -4.779 -1.460 1.00 97.00 105 CYS A O 1
ATOM 819 N N . TYR A 1 106 ? 9.482 -4.858 0.001 1.00 95.25 106 TYR A N 1
ATOM 820 C CA . TYR A 1 106 ? 10.218 -5.925 -0.669 1.00 95.25 106 TYR A CA 1
ATOM 821 C C . TYR A 1 106 ? 10.487 -7.087 0.297 1.00 95.25 106 TYR A C 1
ATOM 823 O O . TYR A 1 106 ? 11.526 -7.082 0.969 1.00 95.25 106 TYR A O 1
ATOM 831 N N . PRO A 1 107 ? 9.565 -8.060 0.405 1.00 93.25 107 PRO A N 1
ATOM 832 C CA . PRO A 1 107 ? 9.718 -9.160 1.345 1.00 93.25 107 PRO A CA 1
ATOM 833 C C . PRO A 1 107 ? 10.884 -10.064 0.938 1.00 93.25 107 PRO A C 1
ATOM 835 O O . PRO A 1 107 ? 11.235 -10.194 -0.238 1.00 93.25 107 PRO A O 1
ATOM 838 N N . SER A 1 108 ? 11.480 -10.719 1.929 1.00 90.75 108 SER A N 1
ATOM 839 C CA . SER A 1 108 ? 12.595 -11.653 1.726 1.00 90.75 108 SER A CA 1
ATOM 840 C C . SER A 1 108 ? 12.206 -12.884 0.904 1.00 90.75 108 SER A C 1
ATOM 842 O O . SER A 1 108 ? 13.064 -13.508 0.284 1.00 90.75 108 SER A O 1
ATOM 844 N N . SER A 1 109 ? 10.910 -13.194 0.848 1.00 87.06 109 SER A N 1
ATOM 845 C CA . SER A 1 109 ? 10.336 -14.244 0.009 1.00 87.06 109 SER A CA 1
ATOM 846 C C . SER A 1 109 ? 10.352 -13.922 -1.497 1.00 87.06 109 SER A C 1
ATOM 848 O O . SER A 1 109 ? 10.022 -14.792 -2.302 1.00 87.06 109 SER A O 1
ATOM 850 N N . GLY A 1 110 ? 10.790 -12.715 -1.882 1.00 89.44 110 GLY A N 1
ATOM 851 C CA . GLY A 1 110 ? 10.866 -12.243 -3.267 1.00 89.44 110 GLY A CA 1
ATOM 852 C C . GLY A 1 110 ? 9.575 -11.569 -3.727 1.00 89.44 110 GLY A C 1
ATOM 853 O O . GLY A 1 110 ? 8.541 -11.749 -3.102 1.00 89.44 110 GLY A O 1
ATOM 854 N N . GLY A 1 111 ? 9.634 -10.798 -4.818 1.00 91.88 111 GLY A N 1
ATOM 855 C CA . GLY A 1 111 ? 8.519 -9.992 -5.338 1.00 91.88 111 GLY A CA 1
ATOM 856 C C . GLY A 1 111 ? 8.406 -8.596 -4.710 1.00 91.88 111 GLY A C 1
ATOM 857 O O . GLY A 1 111 ? 9.288 -8.151 -3.971 1.00 91.88 111 GLY A O 1
ATOM 858 N N . ILE A 1 112 ? 7.344 -7.867 -5.061 1.00 95.50 112 ILE A N 1
ATOM 859 C CA . ILE A 1 112 ? 7.118 -6.476 -4.642 1.00 95.50 112 ILE A CA 1
ATOM 860 C C . ILE A 1 112 ? 5.652 -6.295 -4.254 1.00 95.50 112 ILE A C 1
ATOM 862 O O . ILE A 1 112 ? 4.750 -6.551 -5.054 1.00 95.50 112 ILE A O 1
ATOM 866 N N . TRP A 1 113 ? 5.415 -5.816 -3.033 1.00 96.88 113 TRP A N 1
ATOM 867 C CA . TRP A 1 113 ? 4.085 -5.419 -2.578 1.00 96.88 113 TRP A CA 1
ATOM 868 C C . TRP A 1 113 ? 3.937 -3.912 -2.709 1.00 96.88 113 TRP A C 1
ATOM 870 O O . TRP A 1 113 ? 4.773 -3.180 -2.184 1.00 96.88 113 TRP A O 1
ATOM 880 N N . VAL A 1 114 ? 2.878 -3.449 -3.367 1.00 97.31 114 VAL A N 1
ATOM 881 C CA . VAL A 1 114 ? 2.633 -2.027 -3.632 1.00 97.31 114 VAL A CA 1
ATOM 882 C C . VAL A 1 114 ? 1.267 -1.630 -3.092 1.00 97.31 114 VAL A C 1
ATOM 884 O O . VAL A 1 114 ? 0.273 -2.292 -3.359 1.00 97.31 114 VAL A O 1
ATOM 887 N N . SER A 1 115 ? 1.189 -0.527 -2.360 1.00 97.38 115 SER A N 1
ATOM 888 C CA . SER A 1 115 ? -0.065 0.021 -1.847 1.00 97.38 115 SER A CA 1
ATOM 889 C C 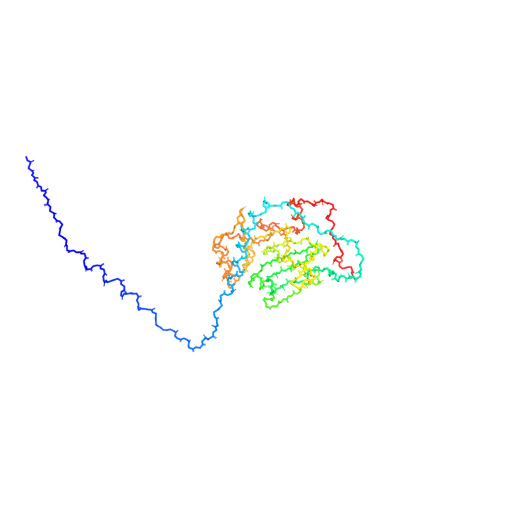. SER A 1 115 ? -0.159 1.512 -2.152 1.00 97.38 115 SER A C 1
ATOM 891 O O . SER A 1 115 ? 0.805 2.262 -1.976 1.00 97.38 115 SER A O 1
ATOM 893 N N . GLU A 1 116 ? -1.344 1.959 -2.554 1.00 95.25 116 GLU A N 1
ATOM 894 C CA . GLU A 1 116 ? -1.691 3.378 -2.600 1.00 95.25 116 GLU A CA 1
ATOM 895 C C . GLU A 1 116 ? -2.172 3.809 -1.210 1.00 95.25 116 GLU A C 1
ATOM 897 O O . GLU A 1 116 ? -3.115 3.232 -0.668 1.00 95.25 116 GLU A O 1
ATOM 902 N N . LEU A 1 117 ? -1.494 4.791 -0.612 1.00 96.44 117 LEU A N 1
ATOM 903 C CA . LEU A 1 117 ? -1.736 5.203 0.770 1.00 96.44 117 LEU A CA 1
ATOM 904 C C . LEU A 1 117 ? -2.132 6.675 0.853 1.00 96.44 117 LEU A C 1
ATOM 906 O O . LEU A 1 117 ? -1.480 7.555 0.292 1.00 96.44 117 LEU A O 1
ATOM 910 N N . GLY A 1 118 ? -3.168 6.956 1.637 1.00 94.88 118 GLY A N 1
ATOM 911 C CA . GLY A 1 118 ? -3.564 8.308 1.995 1.00 94.88 118 GLY A CA 1
ATOM 912 C C . GLY A 1 118 ? -2.669 8.930 3.080 1.00 94.88 118 GLY A C 1
ATOM 913 O O . GLY A 1 118 ? -1.912 8.235 3.764 1.00 94.88 118 GLY A O 1
ATOM 914 N N . PRO A 1 119 ? -2.804 10.246 3.337 1.00 95.50 119 PRO A N 1
ATOM 915 C CA . PRO A 1 119 ? -1.966 10.964 4.303 1.00 95.50 119 PRO A CA 1
ATOM 916 C C . PRO A 1 119 ? -1.971 10.371 5.720 1.00 95.50 119 PRO A C 1
ATOM 918 O O . PRO A 1 119 ? -0.938 10.359 6.388 1.00 95.50 119 PRO A O 1
ATOM 921 N N . LEU A 1 120 ? -3.122 9.860 6.173 1.00 96.50 120 LEU A N 1
ATOM 922 C CA . LEU A 1 120 ? -3.258 9.221 7.487 1.00 96.50 120 LEU A CA 1
ATOM 923 C C . LEU A 1 120 ? -2.521 7.883 7.574 1.00 96.50 120 LEU A C 1
ATOM 925 O O . LEU A 1 120 ? -2.005 7.525 8.630 1.00 96.50 120 LEU A O 1
ATOM 929 N N . GLU A 1 121 ? -2.482 7.143 6.473 1.00 97.31 121 GLU A N 1
ATOM 930 C CA . GLU A 1 121 ? -1.889 5.809 6.396 1.00 97.31 121 GLU A CA 1
ATOM 931 C C . GLU A 1 121 ? -0.367 5.928 6.312 1.00 97.31 121 GLU A C 1
ATOM 933 O O . GLU A 1 121 ? 0.345 5.278 7.076 1.00 97.31 121 GLU A O 1
ATOM 938 N N . LEU A 1 122 ? 0.125 6.873 5.500 1.00 97.50 122 LEU A N 1
ATOM 939 C CA . LEU A 1 122 ? 1.533 7.275 5.481 1.00 97.50 122 LEU A CA 1
ATOM 940 C C . LEU A 1 122 ? 2.005 7.722 6.870 1.00 97.50 122 LEU A C 1
ATOM 942 O O . LEU A 1 122 ? 3.042 7.262 7.347 1.00 97.50 122 LEU A O 1
ATOM 946 N N . GLN A 1 123 ? 1.222 8.565 7.556 1.00 96.69 123 GLN A N 1
ATOM 947 C CA . GLN A 1 123 ? 1.544 8.999 8.917 1.00 96.69 123 GLN A CA 1
ATOM 948 C C . GLN A 1 123 ? 1.587 7.820 9.898 1.00 96.69 123 GLN A C 1
ATOM 950 O O . GLN A 1 123 ? 2.503 7.748 10.715 1.00 96.69 123 GLN A O 1
ATOM 955 N N . HIS A 1 124 ? 0.631 6.890 9.814 1.00 96.31 124 HIS A N 1
ATOM 956 C CA . HIS A 1 124 ? 0.605 5.696 10.661 1.00 96.31 124 HIS A CA 1
ATOM 957 C C . HIS A 1 124 ? 1.838 4.805 10.443 1.00 96.31 124 HIS A C 1
ATOM 959 O O . HIS A 1 124 ? 2.424 4.310 11.403 1.00 96.31 124 HIS A O 1
ATOM 965 N N . LEU A 1 125 ? 2.281 4.659 9.192 1.00 97.12 125 LEU A N 1
ATOM 966 C CA . LEU A 1 125 ? 3.490 3.914 8.835 1.00 97.12 125 LEU A CA 1
ATOM 967 C C . LEU A 1 125 ? 4.792 4.695 9.060 1.00 97.12 125 LEU A C 1
ATOM 969 O O . LEU A 1 125 ? 5.867 4.165 8.783 1.00 97.12 125 LEU A O 1
ATOM 973 N N . SER A 1 126 ? 4.717 5.923 9.586 1.00 96.94 126 SER A N 1
ATOM 974 C CA . SER A 1 126 ? 5.867 6.817 9.776 1.00 96.94 126 SER A CA 1
ATOM 975 C C . SER A 1 126 ? 6.640 7.103 8.479 1.00 96.94 126 SER A C 1
ATOM 977 O O . SER A 1 126 ? 7.857 7.273 8.495 1.00 96.94 126 SER A O 1
ATOM 979 N N . ILE A 1 127 ? 5.930 7.169 7.350 1.00 97.38 127 ILE A N 1
ATOM 980 C CA . ILE A 1 127 ? 6.482 7.538 6.044 1.00 97.38 127 ILE A CA 1
ATOM 981 C C . ILE A 1 127 ? 6.364 9.054 5.872 1.00 97.38 127 ILE A C 1
ATOM 983 O O . ILE A 1 127 ? 5.326 9.656 6.164 1.00 97.38 127 ILE A O 1
ATOM 987 N N . ASN A 1 128 ? 7.432 9.688 5.385 1.00 95.88 128 ASN A N 1
ATOM 988 C CA . ASN A 1 128 ? 7.385 11.101 5.038 1.00 95.88 128 ASN A CA 1
ATOM 989 C C . ASN A 1 128 ? 6.531 11.295 3.777 1.00 95.88 128 ASN A C 1
ATOM 991 O O . ASN A 1 128 ? 6.865 10.801 2.710 1.00 95.88 128 ASN A O 1
ATOM 995 N N . ARG A 1 129 ? 5.433 12.039 3.914 1.00 95.12 129 ARG A N 1
ATOM 996 C CA . ARG A 1 129 ? 4.479 12.329 2.832 1.00 95.12 129 ARG A CA 1
ATOM 997 C C . ARG A 1 129 ? 4.951 13.386 1.826 1.00 95.12 129 ARG A C 1
ATOM 999 O O . ARG A 1 129 ? 4.235 13.666 0.873 1.00 95.12 129 ARG A O 1
ATOM 1006 N N . PHE A 1 130 ? 6.076 14.044 2.092 1.00 96.25 130 PHE A N 1
ATOM 1007 C CA . PHE A 1 130 ? 6.585 15.149 1.277 1.00 96.25 130 PHE A CA 1
ATOM 1008 C C . PHE A 1 130 ? 7.869 14.807 0.526 1.00 96.25 130 PHE A C 1
ATOM 1010 O O . PHE A 1 130 ? 8.253 15.562 -0.361 1.00 96.25 130 PHE A O 1
ATOM 1017 N N . ASP A 1 131 ? 8.500 13.677 0.846 1.00 96.50 131 ASP A N 1
ATOM 1018 C CA . ASP A 1 131 ? 9.763 13.259 0.249 1.00 96.50 131 ASP A CA 1
ATOM 1019 C C . ASP A 1 131 ? 9.683 11.795 -0.180 1.00 96.50 131 ASP A C 1
ATOM 1021 O O . ASP A 1 131 ? 9.170 10.944 0.552 1.00 96.50 131 ASP A O 1
ATOM 1025 N N . SER A 1 132 ? 10.234 11.486 -1.355 1.00 96.50 132 SER A N 1
ATOM 1026 C CA . SER A 1 132 ? 10.430 10.095 -1.759 1.00 96.50 132 SER A CA 1
ATOM 1027 C C . SER A 1 132 ? 11.461 9.424 -0.851 1.00 96.50 132 SER A C 1
ATOM 1029 O O . SER A 1 132 ? 12.398 10.059 -0.364 1.00 96.50 132 SER A O 1
ATOM 1031 N N . SER A 1 133 ? 11.308 8.122 -0.634 1.00 96.44 133 SER A N 1
ATOM 1032 C CA . SER A 1 133 ? 12.227 7.334 0.190 1.00 96.44 133 SER A CA 1
ATOM 1033 C C . SER A 1 133 ? 12.556 6.001 -0.463 1.00 96.44 133 SER A C 1
ATOM 1035 O O . SER A 1 133 ? 11.780 5.481 -1.263 1.00 96.44 133 SER A O 1
ATOM 1037 N N . GLU A 1 134 ? 13.703 5.441 -0.094 1.00 96.50 134 GLU A N 1
ATOM 1038 C CA . GLU A 1 134 ? 14.171 4.132 -0.550 1.00 96.50 134 GLU A CA 1
ATOM 1039 C C . GLU A 1 134 ? 13.861 3.034 0.481 1.00 96.50 134 GLU A C 1
ATOM 1041 O O . GLU A 1 134 ? 13.587 3.296 1.663 1.00 96.50 134 GLU A O 1
ATOM 1046 N N . ARG A 1 135 ? 13.878 1.779 0.027 1.00 95.56 135 ARG A N 1
ATOM 1047 C CA . ARG A 1 135 ? 13.748 0.597 0.891 1.00 95.56 135 ARG A CA 1
ATOM 1048 C C . ARG A 1 135 ? 14.865 0.515 1.932 1.00 95.56 135 ARG A C 1
ATOM 1050 O O . ARG A 1 135 ? 15.912 1.147 1.803 1.00 95.56 135 ARG A O 1
ATOM 1057 N N . SER A 1 136 ? 14.647 -0.304 2.962 1.00 95.81 136 SER A N 1
ATOM 1058 C CA . SER A 1 136 ? 15.721 -0.670 3.884 1.00 95.81 136 SER A CA 1
ATOM 1059 C C . SER A 1 136 ? 16.515 -1.816 3.263 1.00 95.81 136 SER A C 1
ATOM 1061 O O . SER A 1 136 ? 15.964 -2.699 2.595 1.00 95.81 136 SER A O 1
ATOM 1063 N N . TRP A 1 137 ? 17.828 -1.778 3.471 1.00 93.94 137 TRP A N 1
ATOM 1064 C CA . TRP A 1 137 ? 18.735 -2.875 3.132 1.00 93.94 137 TRP A CA 1
ATOM 1065 C C . TRP A 1 137 ? 18.877 -3.872 4.285 1.00 93.94 137 TRP A C 1
ATOM 1067 O O . TRP A 1 137 ? 19.444 -4.943 4.102 1.00 93.94 137 TRP A O 1
ATOM 1077 N N . ASN A 1 138 ? 18.354 -3.534 5.467 1.00 96.56 138 ASN A N 1
ATOM 1078 C CA . ASN A 1 138 ? 18.221 -4.472 6.567 1.00 96.56 138 ASN A CA 1
ATOM 1079 C C . ASN A 1 138 ? 16.968 -5.327 6.340 1.00 96.56 138 ASN A C 1
ATOM 1081 O O . ASN A 1 138 ? 15.846 -4.817 6.380 1.00 96.56 138 ASN A O 1
ATOM 1085 N N . THR A 1 139 ? 17.175 -6.623 6.112 1.00 94.25 139 THR A N 1
ATOM 1086 C CA . THR A 1 139 ? 16.110 -7.5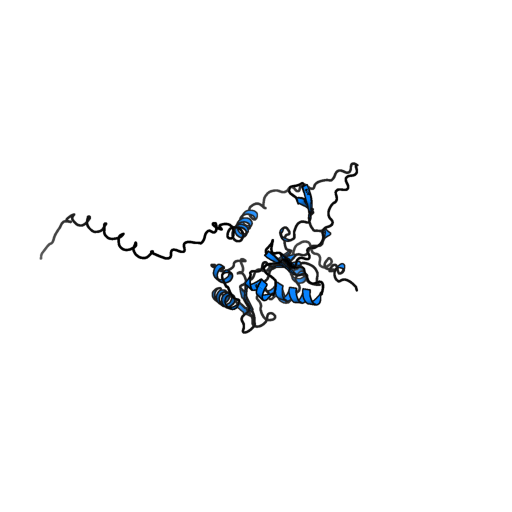89 5.824 1.00 94.25 139 THR A CA 1
ATOM 1087 C C . THR A 1 139 ? 15.030 -7.606 6.901 1.00 94.25 139 THR A C 1
ATOM 1089 O O . THR A 1 139 ? 13.853 -7.549 6.565 1.00 94.25 139 THR A O 1
ATOM 1092 N N . ASP A 1 140 ? 15.399 -7.599 8.185 1.00 96.12 140 ASP A N 1
ATOM 1093 C CA . ASP A 1 140 ? 14.427 -7.683 9.284 1.00 96.12 140 ASP A CA 1
ATOM 1094 C C . ASP A 1 140 ? 13.567 -6.413 9.387 1.00 96.12 140 ASP A C 1
ATOM 1096 O O . ASP A 1 140 ? 12.368 -6.469 9.678 1.00 96.12 140 ASP A O 1
ATOM 1100 N N . GLU A 1 141 ? 14.166 -5.247 9.134 1.00 96.62 141 GLU A N 1
ATOM 1101 C CA . GLU A 1 141 ? 13.440 -3.974 9.108 1.00 96.62 141 GLU A CA 1
ATOM 1102 C C . GLU A 1 141 ? 12.473 -3.899 7.927 1.00 96.62 141 GLU A C 1
ATOM 1104 O O . GLU A 1 141 ? 11.346 -3.417 8.083 1.00 96.62 141 GLU A O 1
ATOM 1109 N N . GLU A 1 142 ? 12.907 -4.368 6.757 1.00 96.94 142 GLU A N 1
ATOM 1110 C CA . GLU A 1 142 ? 12.096 -4.374 5.544 1.00 96.94 142 GLU A CA 1
ATOM 1111 C C . GLU A 1 142 ? 10.939 -5.372 5.651 1.00 96.94 142 GLU A C 1
ATOM 1113 O O . GLU A 1 142 ? 9.798 -5.015 5.367 1.00 96.94 142 GLU A O 1
ATOM 1118 N N . GLU A 1 143 ? 11.189 -6.569 6.181 1.00 96.00 143 GLU A N 1
ATOM 1119 C CA . GLU A 1 143 ? 10.164 -7.584 6.437 1.00 96.00 143 GLU A CA 1
ATOM 1120 C C . GLU A 1 143 ? 9.130 -7.084 7.462 1.00 96.00 143 GLU A C 1
ATOM 1122 O O . GLU A 1 143 ? 7.914 -7.180 7.279 1.00 96.00 143 GLU A O 1
ATOM 1127 N N . SER A 1 144 ? 9.601 -6.444 8.536 1.00 96.50 144 SER A N 1
ATOM 1128 C CA . SER A 1 144 ? 8.738 -5.798 9.528 1.00 96.50 144 SER A CA 1
ATOM 1129 C C . SER A 1 144 ? 7.882 -4.684 8.913 1.00 96.50 144 SER A C 1
ATOM 1131 O O . SER A 1 144 ? 6.712 -4.516 9.274 1.00 96.50 144 SER A O 1
ATOM 1133 N N . PHE A 1 145 ? 8.444 -3.914 7.979 1.00 97.75 145 PHE A N 1
ATOM 1134 C CA . PHE A 1 145 ? 7.703 -2.903 7.234 1.00 97.75 145 PHE A CA 1
ATOM 1135 C C . PHE A 1 145 ? 6.663 -3.530 6.300 1.00 97.75 145 PHE A C 1
ATOM 1137 O O . PHE A 1 145 ? 5.514 -3.084 6.318 1.00 97.75 145 PHE A O 1
ATOM 1144 N N . CYS A 1 146 ? 7.015 -4.593 5.574 1.00 97.12 146 CYS A N 1
ATOM 1145 C CA . CYS A 1 146 ? 6.087 -5.333 4.727 1.00 97.12 146 CYS A CA 1
ATOM 1146 C C . CYS A 1 146 ? 4.872 -5.841 5.496 1.00 97.12 146 CYS A C 1
ATOM 1148 O O . CYS A 1 146 ? 3.739 -5.612 5.072 1.00 97.12 146 CYS A O 1
ATOM 1150 N N . HIS A 1 147 ? 5.078 -6.440 6.671 1.00 95.56 147 HIS A N 1
ATOM 1151 C CA . HIS A 1 147 ? 3.972 -6.885 7.516 1.00 95.56 147 HIS A CA 1
ATOM 1152 C C . HIS A 1 147 ? 3.007 -5.753 7.885 1.00 95.56 147 HIS A C 1
ATOM 1154 O O . HIS A 1 147 ? 1.796 -5.968 7.902 1.00 95.56 147 HIS A O 1
ATOM 1160 N N . ARG A 1 148 ? 3.513 -4.539 8.150 1.00 96.69 148 ARG A N 1
ATOM 1161 C CA . ARG A 1 148 ? 2.659 -3.376 8.443 1.00 96.69 148 ARG A CA 1
ATOM 1162 C C . ARG A 1 148 ? 1.954 -2.842 7.197 1.00 96.69 148 ARG A C 1
ATOM 1164 O O . ARG A 1 148 ? 0.777 -2.505 7.278 1.00 96.69 148 ARG A O 1
ATOM 1171 N N . LEU A 1 149 ? 2.651 -2.774 6.061 1.00 97.62 149 LEU A N 1
ATOM 1172 C CA . LEU A 1 149 ? 2.099 -2.266 4.802 1.00 97.62 149 LEU A CA 1
ATOM 1173 C C . LEU A 1 149 ? 0.951 -3.149 4.294 1.00 97.62 149 LEU A C 1
ATOM 1175 O O . LEU A 1 149 ? -0.116 -2.642 3.958 1.00 97.62 149 LEU A O 1
ATOM 1179 N N . ARG A 1 150 ? 1.127 -4.474 4.331 1.00 96.38 150 ARG A N 1
ATOM 1180 C CA . ARG A 1 150 ? 0.142 -5.454 3.842 1.00 96.38 150 ARG A CA 1
ATOM 1181 C C . ARG A 1 150 ? -1.219 -5.359 4.534 1.00 96.38 150 ARG A C 1
ATOM 1183 O O . ARG A 1 150 ? -2.233 -5.734 3.943 1.00 96.38 150 ARG A O 1
ATOM 1190 N N . VAL A 1 151 ? -1.287 -4.820 5.756 1.00 96.44 151 VAL A N 1
ATOM 1191 C CA . VAL A 1 151 ? -2.560 -4.589 6.465 1.00 96.44 151 VAL A CA 1
ATOM 1192 C C . VAL A 1 151 ? -3.481 -3.659 5.672 1.00 96.44 151 VAL A C 1
ATOM 1194 O O . VAL A 1 151 ? -4.693 -3.874 5.670 1.00 96.44 151 VAL A O 1
ATOM 1197 N N . PHE A 1 152 ? -2.931 -2.693 4.936 1.00 97.38 152 PHE A N 1
ATOM 1198 C CA . PHE A 1 152 ? -3.693 -1.747 4.117 1.00 97.38 152 PHE A CA 1
ATOM 1199 C C . PHE A 1 152 ? -4.220 -2.357 2.807 1.00 97.38 152 PHE A C 1
ATOM 1201 O O . PHE A 1 152 ? -4.979 -1.708 2.096 1.00 97.38 152 PHE A O 1
ATOM 1208 N N . GLY A 1 153 ? -3.881 -3.615 2.505 1.00 96.62 153 GLY A N 1
ATOM 1209 C CA . GLY A 1 153 ? -4.093 -4.191 1.181 1.00 96.62 153 GLY A CA 1
ATOM 1210 C C . GLY A 1 153 ? -3.017 -3.718 0.205 1.00 96.62 153 GLY A C 1
ATOM 1211 O O . GLY A 1 153 ? -1.965 -3.224 0.616 1.00 96.62 153 GLY A O 1
ATOM 1212 N N . GLY A 1 154 ? -3.254 -3.908 -1.085 1.00 96.56 154 GLY A N 1
ATOM 1213 C CA . GLY A 1 154 ? -2.309 -3.565 -2.139 1.00 96.56 154 GLY A CA 1
ATOM 1214 C C . GLY A 1 154 ? -2.263 -4.598 -3.252 1.00 96.56 154 GLY A C 1
ATOM 1215 O O . GLY A 1 154 ? -3.063 -5.531 -3.319 1.00 96.56 154 GLY A O 1
ATOM 1216 N N . GLU A 1 155 ? -1.301 -4.399 -4.125 1.00 96.00 155 GLU A N 1
ATOM 1217 C CA . GLU A 1 155 ? -1.026 -5.168 -5.317 1.00 96.00 155 GLU A CA 1
ATOM 1218 C C . GLU A 1 155 ? 0.263 -5.960 -5.124 1.00 96.00 155 GLU A C 1
ATOM 1220 O O . GLU A 1 155 ? 1.249 -5.461 -4.572 1.00 96.00 155 GLU A O 1
ATOM 1225 N N . TRP A 1 156 ? 0.256 -7.203 -5.593 1.00 95.75 156 TRP A N 1
ATOM 1226 C CA . TRP A 1 156 ? 1.429 -8.059 -5.574 1.00 95.75 156 TRP A CA 1
ATOM 1227 C C . TRP A 1 156 ? 2.008 -8.232 -6.971 1.00 95.75 156 TRP A C 1
ATOM 1229 O O . TRP A 1 156 ? 1.315 -8.685 -7.884 1.00 95.75 156 TRP A O 1
ATOM 1239 N N . TYR A 1 157 ? 3.298 -7.944 -7.109 1.00 93.69 157 TYR A N 1
ATOM 1240 C CA . TYR A 1 157 ? 4.057 -8.119 -8.336 1.00 93.69 157 TYR A CA 1
ATOM 1241 C C . TYR A 1 157 ? 5.109 -9.206 -8.134 1.00 93.69 157 TYR A C 1
ATOM 1243 O O . TYR A 1 157 ? 5.932 -9.133 -7.222 1.00 93.69 157 TYR A O 1
ATOM 1251 N N . ASN A 1 158 ? 5.100 -10.200 -9.017 1.00 90.19 158 ASN A N 1
ATOM 1252 C CA . ASN A 1 158 ? 6.174 -11.176 -9.132 1.00 90.19 158 ASN A CA 1
ATOM 1253 C C . ASN A 1 158 ? 6.886 -10.924 -10.458 1.00 90.19 158 ASN A C 1
ATOM 1255 O O . ASN A 1 158 ? 6.442 -11.411 -11.494 1.00 90.19 158 ASN A O 1
ATOM 1259 N N . ILE A 1 159 ? 7.909 -10.077 -10.422 1.00 85.25 159 ILE A N 1
ATOM 1260 C CA . ILE A 1 159 ? 8.665 -9.676 -11.606 1.00 85.25 159 ILE A CA 1
ATOM 1261 C C . ILE A 1 159 ? 10.151 -9.873 -11.354 1.00 85.25 159 ILE A C 1
ATOM 1263 O O . ILE A 1 159 ? 10.681 -9.468 -10.316 1.00 85.25 159 ILE A O 1
ATOM 1267 N N . SER A 1 160 ? 10.826 -10.464 -12.331 1.00 84.06 160 SER A N 1
ATOM 1268 C CA . SER A 1 160 ? 12.282 -10.464 -12.412 1.00 84.06 160 SER A CA 1
ATOM 1269 C C . SER A 1 160 ? 12.774 -9.292 -13.267 1.00 84.06 160 SER A C 1
ATOM 1271 O O . SER A 1 160 ? 12.051 -8.750 -14.103 1.00 84.06 160 SER A O 1
ATOM 1273 N N . ALA A 1 161 ? 14.027 -8.877 -13.067 1.00 79.38 161 ALA A N 1
ATOM 1274 C CA . ALA A 1 161 ? 14.614 -7.765 -13.818 1.00 79.38 161 ALA A CA 1
ATOM 1275 C C . ALA A 1 161 ? 14.652 -8.016 -15.340 1.00 79.38 161 ALA A C 1
ATOM 1277 O O . ALA A 1 161 ? 14.543 -7.067 -16.117 1.00 79.38 161 ALA A O 1
ATOM 1278 N N . ASP A 1 162 ? 14.769 -9.281 -15.752 1.00 80.75 162 ASP A N 1
ATOM 1279 C CA . ASP A 1 162 ? 14.807 -9.697 -17.158 1.00 80.75 162 ASP A CA 1
ATOM 1280 C C . ASP A 1 162 ? 13.418 -9.695 -17.822 1.00 80.75 162 ASP A C 1
ATOM 1282 O O . ASP A 1 162 ? 13.315 -9.677 -19.049 1.00 80.75 162 ASP A O 1
ATOM 1286 N N . GLU A 1 163 ? 12.348 -9.678 -17.024 1.00 83.44 163 GLU A N 1
ATOM 1287 C CA . GLU A 1 163 ? 10.961 -9.624 -17.496 1.00 83.44 163 GLU A CA 1
ATOM 1288 C C . GLU A 1 163 ? 10.432 -8.195 -17.639 1.00 83.44 163 GLU A C 1
ATOM 1290 O O . GLU A 1 163 ? 9.362 -8.004 -18.218 1.00 83.44 163 GLU A O 1
ATOM 1295 N N . ILE A 1 164 ? 11.162 -7.186 -17.146 1.00 86.19 164 ILE A N 1
ATOM 1296 C CA . ILE A 1 164 ? 10.745 -5.786 -17.260 1.00 86.19 164 ILE A CA 1
ATOM 1297 C C . ILE A 1 164 ? 10.790 -5.370 -18.741 1.00 86.19 164 ILE A C 1
ATOM 1299 O O . ILE A 1 164 ? 11.872 -5.338 -19.340 1.00 86.19 164 ILE A O 1
ATOM 1303 N N . PRO A 1 165 ? 9.646 -5.003 -19.351 1.00 87.25 165 PRO A N 1
ATOM 1304 C CA . PRO A 1 165 ? 9.610 -4.562 -20.736 1.00 87.25 165 PRO A CA 1
ATOM 1305 C C . PRO A 1 165 ? 10.481 -3.325 -20.956 1.00 87.25 165 PRO A C 1
ATOM 1307 O O . PRO A 1 165 ? 10.481 -2.391 -20.155 1.00 87.25 165 PRO A O 1
ATOM 1310 N N . ILE A 1 166 ? 11.190 -3.291 -22.082 1.00 89.69 166 ILE A N 1
ATOM 1311 C CA . ILE A 1 166 ? 11.949 -2.117 -22.515 1.00 89.69 166 ILE A CA 1
ATOM 1312 C C . ILE A 1 166 ? 11.115 -1.369 -23.548 1.00 89.69 166 ILE A C 1
ATOM 1314 O O . ILE A 1 166 ? 10.796 -1.907 -24.610 1.00 89.69 166 ILE A O 1
ATOM 1318 N N . LEU A 1 167 ? 10.773 -0.124 -23.235 1.00 88.25 167 LEU A N 1
ATOM 1319 C CA . LEU A 1 167 ? 9.882 0.716 -24.024 1.00 88.25 167 LEU A CA 1
ATOM 1320 C C . LEU A 1 167 ? 10.634 1.955 -24.542 1.00 88.25 167 LEU A C 1
ATOM 1322 O O . LEU A 1 167 ? 11.516 2.477 -23.857 1.00 88.25 167 LEU A O 1
ATOM 1326 N N . PRO A 1 168 ? 10.342 2.438 -25.762 1.00 89.12 168 PRO A N 1
ATOM 1327 C CA . PRO A 1 168 ? 10.854 3.718 -26.235 1.00 89.12 168 PRO A CA 1
ATOM 1328 C C . PRO A 1 168 ? 10.071 4.881 -25.606 1.00 89.12 168 PRO A C 1
ATOM 1330 O O . PRO A 1 168 ? 8.848 4.826 -25.511 1.00 89.12 168 PRO A O 1
ATOM 1333 N N . ASP A 1 169 ? 10.764 5.949 -25.207 1.00 87.06 169 ASP A N 1
ATOM 1334 C CA . ASP A 1 169 ? 10.132 7.222 -24.838 1.00 87.06 169 ASP A CA 1
ATOM 1335 C C . ASP A 1 169 ? 9.716 8.037 -26.081 1.00 87.06 169 ASP A C 1
ATOM 1337 O O . ASP A 1 169 ? 9.923 7.626 -27.227 1.00 87.06 169 ASP A O 1
ATOM 1341 N N . GLU A 1 170 ? 9.151 9.228 -25.860 1.00 88.81 170 GLU A N 1
ATOM 1342 C CA . GLU A 1 170 ? 8.746 10.164 -26.923 1.00 88.81 170 GLU A CA 1
ATOM 1343 C C . GLU A 1 170 ? 9.894 10.585 -27.863 1.00 88.81 170 GLU A C 1
ATOM 1345 O O . GLU A 1 170 ? 9.652 10.980 -29.004 1.00 88.81 170 GLU A O 1
ATOM 1350 N N . ASN A 1 171 ? 11.147 10.453 -27.415 1.00 90.12 171 ASN A N 1
ATOM 1351 C CA . ASN A 1 171 ? 12.357 10.764 -28.172 1.00 90.12 171 ASN A CA 1
ATOM 1352 C C . ASN A 1 171 ? 13.003 9.509 -28.794 1.00 90.12 171 ASN A C 1
ATOM 1354 O O . ASN A 1 171 ? 14.089 9.592 -29.376 1.00 90.12 171 ASN A O 1
ATOM 1358 N N . GLY A 1 172 ? 12.365 8.339 -28.675 1.00 85.81 172 GLY A N 1
ATOM 1359 C CA . GLY A 1 172 ? 12.876 7.056 -29.158 1.00 85.81 172 GLY A CA 1
ATOM 1360 C C . GLY A 1 172 ? 13.991 6.453 -28.296 1.00 85.81 172 GLY A C 1
ATOM 1361 O O . GLY A 1 172 ? 14.655 5.507 -28.732 1.00 85.81 172 GLY A O 1
ATOM 1362 N N . LYS A 1 173 ? 14.228 6.977 -27.087 1.00 87.75 173 LYS A N 1
ATOM 1363 C CA . LYS A 1 173 ? 15.197 6.428 -26.135 1.00 87.75 173 LYS A CA 1
ATOM 1364 C C . LYS A 1 173 ? 14.564 5.274 -25.360 1.00 87.75 173 LYS A C 1
ATOM 1366 O O . LYS A 1 173 ? 13.508 5.409 -24.749 1.00 87.75 173 LYS A O 1
ATOM 1371 N N . MET A 1 174 ? 15.256 4.140 -25.360 1.00 88.50 174 MET A N 1
ATOM 1372 C CA . MET A 1 174 ? 14.831 2.944 -24.638 1.00 88.50 174 MET A CA 1
ATOM 1373 C C . MET A 1 174 ? 14.973 3.137 -23.122 1.00 88.50 174 MET A C 1
ATOM 1375 O O . MET A 1 174 ? 16.032 3.558 -22.648 1.00 88.50 174 MET A O 1
ATOM 1379 N N . HIS A 1 175 ? 13.928 2.800 -22.374 1.00 88.69 175 HIS A N 1
ATOM 1380 C CA . HIS A 1 175 ? 13.886 2.789 -20.913 1.00 88.69 175 HIS A CA 1
ATOM 1381 C C . HIS A 1 175 ? 13.109 1.565 -20.414 1.00 88.69 175 HIS A C 1
ATOM 1383 O O . HIS A 1 175 ? 12.385 0.925 -21.171 1.00 88.69 175 HIS A O 1
ATOM 1389 N N . CYS A 1 176 ? 13.300 1.213 -19.148 1.00 89.69 176 CYS A N 1
ATOM 1390 C CA . CYS A 1 176 ? 12.563 0.127 -18.512 1.00 89.69 176 CYS A CA 1
ATOM 1391 C C . CYS A 1 176 ? 11.161 0.608 -18.148 1.00 89.69 176 CYS A C 1
ATOM 1393 O O . CYS A 1 176 ? 11.022 1.726 -17.646 1.00 89.69 176 CYS A O 1
ATOM 1395 N N . ALA A 1 177 ? 10.151 -0.222 -18.398 1.00 89.19 177 ALA A N 1
ATOM 1396 C CA . ALA A 1 177 ? 8.785 0.067 -18.001 1.00 89.19 177 ALA A CA 1
ATOM 1397 C C . ALA A 1 177 ? 8.723 0.288 -16.479 1.00 89.19 177 ALA A C 1
ATOM 1399 O O . ALA A 1 177 ? 9.318 -0.494 -15.725 1.00 89.19 177 ALA A O 1
ATOM 1400 N N . PRO A 1 178 ? 8.054 1.353 -16.018 1.00 88.31 178 PRO A N 1
ATOM 1401 C CA . PRO A 1 178 ? 7.872 1.587 -14.600 1.00 88.31 178 PRO A CA 1
ATOM 1402 C C . PRO A 1 178 ? 6.894 0.558 -14.013 1.00 88.31 178 PRO A C 1
ATOM 1404 O O . PRO A 1 178 ? 6.101 -0.050 -14.732 1.00 88.31 178 PRO A O 1
ATOM 1407 N N . LEU A 1 179 ? 6.957 0.347 -12.696 1.00 87.88 179 LEU A N 1
ATOM 1408 C CA . LEU A 1 179 ? 6.170 -0.694 -12.026 1.00 87.88 179 LEU A CA 1
ATOM 1409 C C . LEU A 1 179 ? 4.661 -0.475 -12.202 1.00 87.88 179 LEU A C 1
ATOM 1411 O O . LEU A 1 179 ? 3.928 -1.434 -12.407 1.00 87.88 179 LEU A O 1
ATOM 1415 N N . GLU A 1 180 ? 4.219 0.784 -12.182 1.00 85.56 180 GLU A N 1
ATOM 1416 C CA . GLU A 1 180 ? 2.822 1.184 -12.373 1.00 85.56 180 GLU A CA 1
ATOM 1417 C C . GLU A 1 180 ? 2.239 0.875 -13.763 1.00 85.56 180 GLU A C 1
ATOM 1419 O O . GLU A 1 180 ? 1.020 0.937 -13.926 1.00 85.56 180 GLU A O 1
ATOM 1424 N N . ASP A 1 181 ? 3.084 0.547 -14.745 1.00 88.19 181 ASP A N 1
ATOM 1425 C CA . ASP A 1 181 ? 2.656 0.133 -16.087 1.00 88.19 181 ASP A CA 1
ATOM 1426 C C . ASP A 1 181 ? 2.530 -1.396 -16.213 1.00 88.19 181 ASP A C 1
ATOM 1428 O O . ASP A 1 181 ? 2.079 -1.908 -17.243 1.00 88.19 181 ASP A O 1
ATOM 1432 N N . LEU A 1 182 ? 2.931 -2.145 -15.181 1.00 89.75 182 LEU A N 1
ATOM 1433 C CA . LEU A 1 182 ? 2.862 -3.601 -15.153 1.00 89.75 182 LEU A CA 1
ATOM 1434 C C . LEU A 1 182 ? 1.543 -4.067 -14.531 1.00 89.75 182 LEU A C 1
ATOM 1436 O O . LEU A 1 182 ? 0.940 -3.389 -13.705 1.00 89.75 182 LEU A O 1
ATOM 1440 N N . ALA A 1 183 ? 1.085 -5.253 -14.929 1.00 90.94 183 ALA A N 1
ATOM 1441 C CA . ALA A 1 183 ? -0.091 -5.864 -14.322 1.00 90.94 183 ALA A CA 1
ATOM 1442 C C . ALA A 1 183 ? 0.313 -6.633 -13.052 1.00 90.94 183 ALA A C 1
ATOM 1444 O O . ALA A 1 183 ? 1.224 -7.467 -13.125 1.00 90.94 183 ALA A O 1
ATOM 1445 N N . PRO A 1 184 ? -0.361 -6.419 -11.908 1.00 93.50 184 PRO A N 1
ATOM 1446 C CA . PRO A 1 184 ? -0.106 -7.213 -10.718 1.00 93.50 184 PRO A CA 1
ATOM 1447 C C . PRO A 1 184 ? -0.618 -8.645 -10.893 1.00 93.50 184 PRO A C 1
ATOM 1449 O O . PRO A 1 184 ? -1.579 -8.909 -11.619 1.00 93.50 184 PRO A O 1
ATOM 1452 N N . VAL A 1 185 ? -0.005 -9.579 -10.166 1.00 92.69 185 VAL A N 1
ATOM 1453 C CA . VAL A 1 185 ? -0.463 -10.973 -10.083 1.00 92.69 185 VAL A CA 1
ATOM 1454 C C . VAL A 1 185 ? -1.824 -11.028 -9.396 1.00 92.69 185 VAL A C 1
ATOM 1456 O O . VAL A 1 185 ? -2.723 -11.748 -9.821 1.00 92.69 185 VAL A O 1
ATOM 1459 N N . PHE A 1 186 ? -1.999 -10.257 -8.326 1.00 92.62 186 PHE A N 1
ATOM 1460 C CA . PHE A 1 186 ? -3.293 -10.068 -7.689 1.00 92.62 186 PHE A CA 1
ATOM 1461 C C . PHE A 1 186 ? -3.339 -8.751 -6.920 1.00 92.62 186 PHE A C 1
ATOM 1463 O O . PHE A 1 186 ? -2.314 -8.169 -6.574 1.00 92.62 186 PHE A O 1
ATOM 1470 N N . GLU A 1 187 ? -4.558 -8.328 -6.608 1.00 94.12 187 GLU A N 1
ATOM 1471 C CA . GLU A 1 187 ? -4.853 -7.146 -5.807 1.00 94.12 187 GLU A CA 1
ATOM 1472 C C . GLU A 1 187 ? -5.717 -7.546 -4.604 1.00 94.12 187 GLU A C 1
ATOM 1474 O O . GLU A 1 187 ? -6.599 -8.415 -4.701 1.00 94.12 187 GLU A O 1
ATOM 1479 N N . ILE A 1 188 ? -5.470 -6.901 -3.465 1.00 95.12 188 ILE A N 1
ATOM 1480 C CA . ILE A 1 188 ? -6.323 -6.946 -2.285 1.00 95.12 188 ILE A CA 1
ATOM 1481 C C . ILE A 1 188 ? -6.752 -5.531 -1.915 1.00 95.12 188 ILE A C 1
ATOM 1483 O O . ILE A 1 188 ? -5.946 -4.703 -1.498 1.00 95.12 188 ILE A O 1
ATOM 1487 N N . ARG A 1 189 ? -8.056 -5.278 -2.010 1.00 95.62 189 ARG A N 1
ATOM 1488 C CA . ARG A 1 189 ? -8.655 -3.967 -1.750 1.00 95.62 189 ARG A CA 1
ATOM 1489 C C . ARG A 1 189 ? -9.303 -3.959 -0.379 1.00 95.62 189 ARG A C 1
ATOM 1491 O O . ARG A 1 189 ? -10.148 -4.806 -0.096 1.00 95.62 189 ARG A 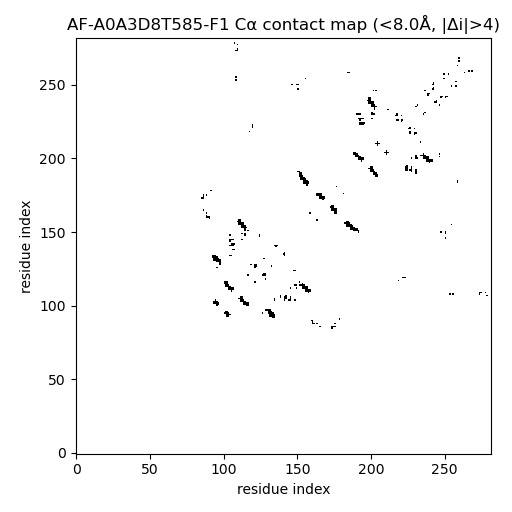O 1
ATOM 1498 N N . ARG A 1 190 ? -8.949 -2.988 0.460 1.00 97.00 190 ARG A N 1
ATOM 1499 C CA . ARG A 1 190 ? -9.637 -2.714 1.726 1.00 97.00 190 ARG A CA 1
ATOM 1500 C C . ARG A 1 190 ? -9.295 -1.320 2.233 1.00 97.00 190 ARG A C 1
ATOM 1502 O O . ARG A 1 190 ? -8.285 -0.748 1.850 1.00 97.00 190 ARG A O 1
ATOM 1509 N N . TYR A 1 191 ? -10.115 -0.809 3.139 1.00 97.62 191 TYR A N 1
ATOM 1510 C CA . TYR A 1 191 ? -9.784 0.359 3.946 1.00 97.62 191 TYR A CA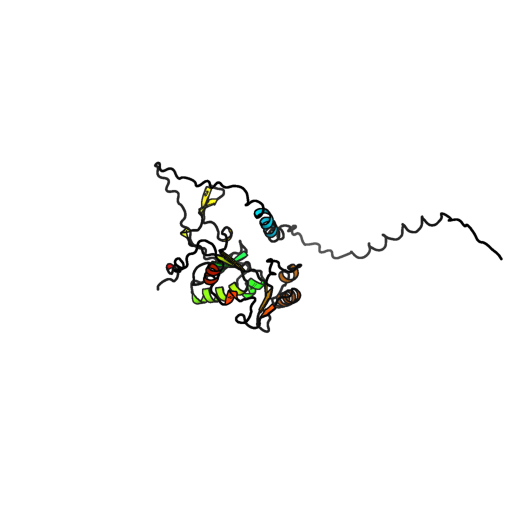 1
ATOM 1511 C C . TYR A 1 191 ? -9.624 -0.063 5.395 1.00 97.62 191 TYR A C 1
ATOM 1513 O O . TYR A 1 191 ? -10.445 -0.824 5.914 1.00 97.62 191 TYR A O 1
ATOM 1521 N N . VAL A 1 192 ? -8.589 0.455 6.053 1.00 97.62 192 VAL A N 1
ATOM 1522 C CA . VAL A 1 192 ? -8.304 0.126 7.450 1.00 97.62 192 VAL A CA 1
ATOM 1523 C C . VAL A 1 192 ? -8.235 1.357 8.340 1.00 97.62 192 VAL A C 1
ATOM 1525 O O . VAL A 1 192 ? -7.921 2.461 7.893 1.00 97.62 192 VAL A O 1
ATOM 1528 N N . GLY A 1 193 ? -8.547 1.159 9.615 1.00 97.44 193 GLY A N 1
ATOM 1529 C CA . GLY A 1 193 ? -8.382 2.150 10.670 1.00 97.44 193 GLY A CA 1
ATOM 1530 C C . GLY A 1 193 ? -7.894 1.488 11.950 1.00 97.44 193 GLY A C 1
ATOM 1531 O O . GLY A 1 193 ? -8.255 0.346 12.231 1.00 97.44 193 GLY A O 1
ATOM 1532 N N . PHE A 1 194 ? -7.088 2.210 12.723 1.00 97.06 194 PHE A N 1
ATOM 1533 C CA . PHE A 1 194 ? -6.459 1.713 13.947 1.00 97.06 194 PHE A CA 1
ATOM 1534 C C . PHE A 1 194 ? -6.983 2.493 15.158 1.00 97.06 194 PHE A C 1
ATOM 1536 O O . PHE A 1 194 ? -6.529 3.616 15.390 1.00 97.06 194 PHE A O 1
ATOM 1543 N N . PRO A 1 195 ? -7.951 1.943 15.912 1.00 95.88 195 PRO A N 1
ATOM 1544 C CA . PRO A 1 195 ? -8.451 2.579 17.125 1.00 95.88 195 PRO A CA 1
ATOM 1545 C C . PRO A 1 195 ? -7.366 2.663 18.204 1.00 95.88 195 PRO A C 1
ATOM 1547 O O . PRO A 1 195 ? -6.545 1.756 18.339 1.00 95.88 195 PRO A O 1
ATOM 1550 N N . GLU A 1 196 ? -7.422 3.688 19.055 1.00 93.25 196 GLU A N 1
ATOM 1551 C CA . GLU A 1 196 ? -6.495 3.824 20.196 1.00 93.25 196 GLU A CA 1
ATOM 1552 C C . GLU A 1 196 ? -6.617 2.673 21.208 1.00 93.25 196 GLU A C 1
ATOM 1554 O O . GLU A 1 196 ? -5.666 2.340 21.910 1.00 93.25 196 GLU A O 1
ATOM 1559 N N . THR A 1 197 ? -7.781 2.020 21.257 1.00 91.94 197 THR A N 1
ATOM 1560 C CA . THR A 1 197 ? -8.039 0.845 22.102 1.00 91.94 197 THR A CA 1
ATOM 1561 C C . THR A 1 197 ? -7.347 -0.430 21.611 1.00 91.94 197 THR A C 1
ATOM 1563 O O . THR A 1 197 ? -7.479 -1.471 22.252 1.00 91.94 197 THR A O 1
ATOM 1566 N N . GLY A 1 198 ? -6.648 -0.374 20.475 1.00 93.38 198 GLY A N 1
ATOM 1567 C CA . GLY A 1 198 ? -6.068 -1.528 19.797 1.00 93.38 198 GLY A CA 1
ATOM 1568 C C . GLY A 1 198 ? -7.030 -2.205 18.817 1.00 93.38 198 GLY A C 1
ATOM 1569 O O . GLY A 1 198 ? -8.201 -1.831 18.693 1.00 93.38 198 GLY A O 1
ATOM 1570 N N . GLY A 1 199 ? -6.508 -3.215 18.119 1.00 94.25 199 GLY A N 1
ATOM 1571 C CA . GLY A 1 199 ? -7.183 -3.898 17.016 1.00 94.25 199 GLY A CA 1
ATOM 1572 C C . GLY A 1 199 ? -7.174 -3.091 15.714 1.00 94.25 199 GLY A C 1
ATOM 1573 O O . GLY A 1 199 ? -6.466 -2.093 15.573 1.00 94.25 199 GLY A O 1
ATOM 1574 N N . VAL A 1 200 ? -7.978 -3.535 14.752 1.00 96.44 200 VAL A N 1
ATOM 1575 C CA . VAL A 1 200 ? -8.109 -2.920 13.428 1.00 96.44 200 VAL A CA 1
ATOM 1576 C C . VAL A 1 200 ? -9.567 -2.938 12.977 1.00 96.44 200 VAL A C 1
ATOM 1578 O O . VAL A 1 200 ? -10.284 -3.917 13.165 1.00 96.44 200 VAL A O 1
ATOM 1581 N N . LEU A 1 201 ? -10.032 -1.840 12.392 1.00 97.56 201 LEU A N 1
ATOM 1582 C CA . LEU A 1 201 ? -11.284 -1.791 11.641 1.00 97.56 201 LEU A CA 1
ATOM 1583 C C . LEU A 1 201 ? -10.976 -2.035 10.176 1.00 97.56 201 LEU A C 1
ATOM 1585 O O . LEU A 1 201 ? -10.122 -1.348 9.626 1.00 97.56 201 LEU A O 1
ATOM 1589 N N . VAL A 1 202 ? -11.690 -2.964 9.552 1.00 97.69 202 VAL A N 1
ATOM 1590 C CA . VAL A 1 202 ? -11.472 -3.349 8.158 1.00 97.69 202 VAL A CA 1
ATOM 1591 C C . VAL A 1 202 ? -12.776 -3.236 7.389 1.00 97.69 202 VAL A C 1
ATOM 1593 O O . VAL A 1 202 ? -13.770 -3.882 7.723 1.00 97.69 202 VAL A O 1
ATOM 1596 N N . LEU A 1 203 ? -12.767 -2.422 6.342 1.00 97.56 203 LEU A N 1
ATOM 1597 C CA . LEU A 1 203 ? -13.821 -2.378 5.342 1.00 97.56 203 LEU A CA 1
ATOM 1598 C C . LEU A 1 203 ? -13.296 -3.035 4.068 1.00 97.56 203 LEU A C 1
ATOM 1600 O O . LEU A 1 203 ? -12.447 -2.468 3.382 1.00 97.56 203 LEU A O 1
ATOM 1604 N N . ALA A 1 204 ? -13.792 -4.232 3.775 1.00 95.88 204 ALA A N 1
ATOM 1605 C CA . ALA A 1 204 ? -13.543 -4.938 2.524 1.00 95.88 204 ALA A CA 1
ATOM 1606 C C . ALA A 1 204 ? -14.674 -4.655 1.517 1.00 95.88 204 ALA A C 1
ATOM 1608 O O . ALA A 1 204 ? -15.776 -4.283 1.937 1.00 95.88 204 ALA A O 1
ATOM 1609 N N . PRO A 1 205 ? -14.425 -4.810 0.206 1.00 95.00 205 PRO A N 1
ATOM 1610 C CA . PRO A 1 205 ? -15.491 -4.771 -0.782 1.00 95.00 205 PRO A CA 1
ATOM 1611 C C . PRO A 1 205 ? -16.482 -5.930 -0.584 1.00 95.00 205 PRO A C 1
ATOM 1613 O O . PRO A 1 205 ? -16.165 -6.946 0.038 1.00 95.00 205 PRO A O 1
ATOM 1616 N N . ASP A 1 206 ? -17.685 -5.779 -1.135 1.00 92.69 206 ASP A N 1
ATOM 1617 C CA . ASP A 1 206 ? -18.675 -6.851 -1.218 1.00 92.69 206 ASP A CA 1
ATOM 1618 C C . ASP A 1 206 ? -18.211 -7.994 -2.149 1.00 92.69 206 ASP A C 1
ATOM 1620 O O . ASP A 1 206 ? -17.148 -7.940 -2.772 1.00 92.69 206 ASP A O 1
ATOM 1624 N N . GLY A 1 207 ? -19.025 -9.048 -2.268 1.00 89.00 207 GLY A N 1
ATOM 1625 C CA . GLY A 1 207 ? -18.723 -10.189 -3.144 1.00 89.00 207 GLY A CA 1
ATOM 1626 C C . GLY A 1 207 ? -18.630 -9.849 -4.640 1.00 89.00 207 GLY A C 1
ATOM 1627 O O . GLY A 1 207 ? -18.171 -10.681 -5.416 1.00 89.00 207 GLY A O 1
ATOM 1628 N N . GLU A 1 208 ? -19.041 -8.645 -5.044 1.00 90.69 208 GLU A N 1
ATOM 1629 C CA . GLU A 1 208 ? -18.910 -8.116 -6.406 1.00 90.69 208 GLU A CA 1
ATOM 1630 C C . GLU A 1 208 ? -17.730 -7.132 -6.536 1.00 90.69 208 GLU A C 1
ATOM 1632 O O . GLU A 1 208 ? -17.551 -6.510 -7.583 1.00 90.69 208 GLU A O 1
ATOM 1637 N N . GLY A 1 209 ? -16.905 -6.976 -5.495 1.00 90.31 209 GLY A N 1
ATOM 1638 C CA . GLY A 1 209 ? -15.741 -6.091 -5.515 1.00 90.31 209 GLY A CA 1
ATOM 1639 C C . GLY A 1 209 ? -16.072 -4.609 -5.298 1.00 90.31 209 GLY A C 1
ATOM 1640 O O . GLY A 1 209 ? -15.232 -3.749 -5.585 1.00 90.31 209 GLY A O 1
ATOM 1641 N N . ARG A 1 210 ? -17.272 -4.279 -4.798 1.00 93.69 210 ARG A N 1
ATOM 1642 C CA . ARG A 1 210 ? -17.728 -2.895 -4.600 1.00 93.69 210 ARG A CA 1
ATOM 1643 C C . ARG A 1 210 ? -17.631 -2.461 -3.145 1.00 93.69 210 ARG A C 1
ATOM 1645 O O . ARG A 1 210 ? -17.984 -3.198 -2.231 1.00 93.69 210 ARG A O 1
ATOM 1652 N N . PHE A 1 211 ? -17.212 -1.219 -2.935 1.00 94.62 211 PHE A N 1
ATOM 1653 C CA . PHE A 1 211 ? -17.333 -0.558 -1.638 1.00 94.62 211 PHE A CA 1
ATOM 1654 C C . PHE A 1 211 ? -18.714 0.099 -1.482 1.00 94.62 211 PHE A C 1
ATOM 1656 O O . PHE A 1 211 ? -19.358 0.391 -2.494 1.00 94.62 211 PHE A O 1
ATOM 1663 N N . PRO A 1 212 ? -19.164 0.367 -0.241 1.00 93.25 212 PRO A N 1
ATOM 1664 C CA . PRO A 1 212 ? -20.366 1.158 0.007 1.00 93.25 212 PRO A CA 1
ATOM 1665 C C . PRO A 1 212 ? -20.340 2.517 -0.702 1.00 93.25 212 PRO A C 1
ATOM 1667 O O . PRO A 1 212 ? -19.280 3.091 -0.958 1.00 93.25 212 PRO A O 1
ATOM 1670 N N . GLU A 1 213 ? -21.515 3.080 -0.974 1.00 91.44 213 GLU A N 1
ATOM 1671 C CA . GLU A 1 213 ? -21.613 4.456 -1.462 1.00 91.44 213 GLU A CA 1
ATOM 1672 C C . GLU A 1 213 ? -21.064 5.459 -0.422 1.00 91.44 213 GLU A C 1
ATOM 1674 O O . GLU A 1 213 ? -21.047 5.212 0.786 1.00 91.44 213 GLU A O 1
ATOM 1679 N N . ASN A 1 214 ? -20.652 6.647 -0.877 1.00 91.25 214 ASN A N 1
ATOM 1680 C CA . ASN A 1 214 ? -20.141 7.734 -0.024 1.00 91.25 214 ASN A CA 1
ATOM 1681 C C . ASN A 1 214 ? -18.810 7.431 0.695 1.00 91.25 214 ASN A C 1
ATOM 1683 O O . ASN A 1 214 ? -18.578 7.887 1.821 1.00 91.25 214 ASN A O 1
ATOM 1687 N N . MET A 1 215 ? -17.886 6.735 0.023 1.00 94.12 215 MET A N 1
ATOM 1688 C CA . MET A 1 215 ? -16.519 6.517 0.526 1.00 94.12 215 MET A CA 1
ATOM 1689 C C . MET A 1 215 ? -15.744 7.807 0.814 1.00 94.12 215 MET A C 1
ATOM 1691 O O . MET A 1 215 ? -14.817 7.792 1.624 1.00 94.12 215 MET A O 1
ATOM 1695 N N . SER A 1 216 ? -16.170 8.946 0.260 1.00 92.56 216 SER A N 1
ATOM 1696 C CA . SER A 1 216 ? -15.633 10.267 0.598 1.00 92.56 216 SER A CA 1
ATOM 1697 C C . SER A 1 216 ? -15.636 10.548 2.105 1.00 92.56 216 SER A C 1
ATOM 1699 O O . SER A 1 216 ? -14.762 11.259 2.580 1.00 92.56 216 SER A O 1
ATOM 1701 N N . ILE A 1 217 ? -16.555 9.962 2.886 1.00 94.00 217 ILE A N 1
ATOM 1702 C CA . ILE A 1 217 ? -16.573 10.122 4.352 1.00 94.00 217 ILE A CA 1
ATOM 1703 C C . ILE A 1 217 ? -15.309 9.523 4.994 1.00 94.00 217 ILE A C 1
ATOM 1705 O O . ILE A 1 217 ? -14.772 10.100 5.934 1.00 94.00 217 ILE A O 1
ATOM 1709 N N . VAL A 1 218 ? -14.819 8.387 4.486 1.00 95.88 218 VAL A N 1
ATOM 1710 C CA . VAL A 1 218 ? -13.590 7.732 4.971 1.00 95.88 218 VAL A CA 1
ATOM 1711 C C . VAL A 1 218 ? -12.346 8.481 4.489 1.00 95.88 218 VAL A C 1
ATOM 1713 O O . VAL A 1 218 ? -11.375 8.604 5.235 1.00 95.88 218 VAL A O 1
ATOM 1716 N N . LEU A 1 219 ? -12.381 9.001 3.258 1.00 93.25 219 LEU A N 1
ATOM 1717 C CA . LEU A 1 219 ? -11.270 9.740 2.648 1.00 93.25 219 LEU A CA 1
ATOM 1718 C C . LEU A 1 219 ? -11.093 11.154 3.226 1.00 93.25 219 LEU A C 1
ATOM 1720 O O . LEU A 1 219 ? -9.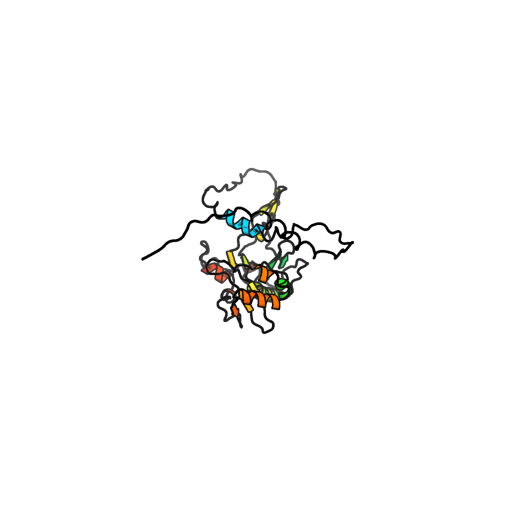976 11.653 3.265 1.00 93.25 219 LEU A O 1
ATOM 1724 N N . ASN A 1 220 ? -12.170 11.774 3.715 1.00 95.50 220 ASN A N 1
ATOM 1725 C CA . ASN A 1 220 ? -12.147 13.116 4.305 1.00 95.50 220 ASN A CA 1
ATOM 1726 C C . ASN A 1 220 ? -11.718 13.142 5.782 1.00 95.50 220 ASN A C 1
ATOM 1728 O O . ASN A 1 220 ? -11.692 14.216 6.382 1.00 95.50 220 ASN A O 1
ATOM 1732 N N . ALA A 1 221 ? -11.429 11.991 6.393 1.00 97.00 221 ALA A N 1
ATOM 1733 C CA . ALA A 1 221 ? -10.964 11.941 7.773 1.00 97.00 221 ALA A CA 1
ATOM 1734 C C . ALA A 1 221 ? -9.609 12.653 7.925 1.00 97.00 221 ALA A C 1
ATOM 1736 O O . ALA A 1 221 ? -8.697 12.445 7.125 1.00 97.00 221 ALA A O 1
ATOM 1737 N N . LEU A 1 222 ? -9.461 13.453 8.984 1.00 96.62 222 LEU A N 1
ATOM 1738 C CA . LEU A 1 222 ? -8.238 14.206 9.292 1.00 96.62 222 LEU A CA 1
ATOM 1739 C C . LEU A 1 222 ? -7.424 13.577 10.426 1.00 96.62 222 LEU A C 1
ATOM 1741 O O . LEU A 1 222 ? -6.314 14.018 10.720 1.00 96.62 222 LEU A O 1
ATOM 1745 N N . SER A 1 223 ? -7.956 12.532 11.057 1.00 97.06 223 SER A N 1
ATOM 1746 C CA . SER A 1 223 ? -7.265 11.739 12.070 1.00 97.06 223 SER A CA 1
ATOM 1747 C C . SER A 1 223 ? -7.629 10.260 11.966 1.00 97.06 223 SER A C 1
ATOM 1749 O O . SER A 1 223 ? -8.642 9.887 11.366 1.00 97.06 223 SER A O 1
ATOM 1751 N N . MET A 1 224 ? -6.813 9.400 12.583 1.00 97.12 224 MET A N 1
ATOM 1752 C CA . MET A 1 224 ? -7.090 7.963 12.614 1.00 97.12 224 MET A CA 1
ATOM 1753 C C . MET A 1 224 ? -8.391 7.639 13.367 1.00 97.12 224 MET A C 1
ATOM 1755 O O . MET A 1 224 ? -9.126 6.747 12.947 1.00 97.12 224 MET A O 1
ATOM 1759 N N . GLU A 1 225 ? -8.735 8.393 14.415 1.00 96.25 225 GLU A N 1
ATOM 1760 C CA . GLU A 1 225 ? -10.001 8.198 15.136 1.00 96.25 225 GLU A CA 1
ATOM 1761 C C . GLU A 1 225 ? -11.207 8.605 14.278 1.00 96.25 225 GLU A C 1
ATOM 1763 O O . GLU A 1 225 ? -12.188 7.864 14.189 1.00 96.25 225 GLU A O 1
ATOM 1768 N N . GLU A 1 226 ? -11.126 9.730 13.560 1.00 97.44 226 GLU A N 1
ATOM 1769 C CA . GLU A 1 226 ? -12.162 10.113 12.591 1.00 97.44 226 GLU A CA 1
ATOM 1770 C C . GLU A 1 226 ? -12.335 9.065 11.492 1.00 97.44 226 GLU A C 1
ATOM 1772 O O . GLU A 1 226 ? -13.466 8.715 11.145 1.00 97.44 226 GLU A O 1
ATOM 1777 N N . ARG A 1 227 ? -11.227 8.502 10.997 1.00 97.88 227 ARG A N 1
ATOM 1778 C CA . ARG A 1 227 ? -11.251 7.411 10.021 1.00 97.88 227 ARG A CA 1
ATOM 1779 C C . ARG A 1 227 ? -11.933 6.173 10.597 1.00 97.88 227 ARG A C 1
ATOM 1781 O O . ARG A 1 227 ? -12.787 5.593 9.932 1.00 97.88 227 ARG A O 1
ATOM 1788 N N . CYS A 1 228 ? -11.632 5.804 11.841 1.00 98.06 228 CYS A N 1
ATOM 1789 C CA . CYS A 1 228 ? -12.301 4.705 12.537 1.00 98.06 228 CYS A CA 1
ATOM 1790 C C . CYS A 1 228 ? -13.810 4.955 12.687 1.00 98.06 228 CYS A C 1
ATOM 1792 O O . CYS A 1 228 ? -14.614 4.059 12.423 1.00 98.06 228 CYS A O 1
ATOM 1794 N N . MET A 1 229 ? -14.222 6.172 13.057 1.00 97.38 229 MET A N 1
ATOM 1795 C CA . MET A 1 229 ? -15.639 6.546 13.114 1.00 97.38 229 MET A CA 1
ATOM 1796 C C . MET A 1 229 ? -16.322 6.434 11.745 1.00 97.38 229 MET A C 1
ATOM 1798 O O . MET A 1 229 ? -17.427 5.895 11.658 1.00 97.38 229 MET A O 1
ATOM 1802 N N . ALA A 1 230 ? -15.673 6.910 10.680 1.00 97.56 230 ALA A N 1
ATOM 1803 C CA . ALA A 1 230 ? -16.176 6.812 9.314 1.00 97.56 230 ALA A CA 1
ATOM 1804 C C . ALA A 1 230 ? -16.313 5.351 8.857 1.00 97.56 230 ALA A C 1
ATOM 1806 O O . ALA A 1 230 ? -17.362 4.965 8.346 1.00 97.56 230 ALA A O 1
ATOM 1807 N N . LEU A 1 231 ? -15.300 4.521 9.111 1.00 98.06 231 LEU A N 1
ATOM 1808 C CA . LEU A 1 231 ? -15.301 3.096 8.779 1.00 98.06 231 LEU A CA 1
ATOM 1809 C C . LEU A 1 231 ? -16.425 2.339 9.492 1.00 98.06 231 LEU A C 1
ATOM 1811 O O . LEU A 1 231 ? -17.155 1.586 8.852 1.00 98.06 231 LEU A O 1
ATOM 1815 N N . ARG A 1 232 ? -16.638 2.588 10.793 1.00 97.00 232 ARG A N 1
ATOM 1816 C CA . ARG A 1 232 ? -17.760 1.991 11.543 1.00 97.00 232 ARG A CA 1
ATOM 1817 C C . ARG A 1 232 ? -19.111 2.331 10.909 1.00 97.00 232 ARG A C 1
ATOM 1819 O O . ARG A 1 232 ? -19.968 1.460 10.799 1.00 97.00 232 ARG A O 1
ATOM 1826 N N . ARG A 1 233 ? -19.299 3.579 10.462 1.00 96.38 233 ARG A N 1
ATOM 1827 C CA . ARG A 1 233 ? -20.533 4.010 9.775 1.00 96.38 233 ARG A CA 1
ATOM 1828 C C . ARG A 1 233 ? -20.736 3.312 8.431 1.00 96.38 233 ARG A C 1
ATOM 1830 O O . ARG A 1 233 ? -21.878 3.145 8.025 1.00 96.38 233 ARG A O 1
ATOM 1837 N N . GLN A 1 234 ? -19.649 2.897 7.784 1.00 96.75 234 GLN A N 1
ATOM 1838 C CA . GLN A 1 234 ? -19.663 2.156 6.523 1.00 96.75 234 GLN A CA 1
ATOM 1839 C C . GLN A 1 234 ? -19.723 0.630 6.709 1.00 96.75 234 GLN A C 1
ATOM 1841 O O . GLN A 1 234 ? -19.588 -0.111 5.742 1.00 96.75 234 GLN A O 1
ATOM 1846 N N . GLY A 1 235 ? -19.935 0.141 7.937 1.00 96.00 235 GLY A N 1
ATOM 1847 C CA . GLY A 1 235 ? -20.064 -1.292 8.207 1.00 96.00 235 GLY A CA 1
ATOM 1848 C C . GLY A 1 235 ? -18.734 -2.044 8.277 1.00 96.00 235 GLY A C 1
ATOM 1849 O O . GLY A 1 235 ? -18.717 -3.257 8.091 1.00 96.00 235 GLY A O 1
ATOM 1850 N N . ALA A 1 236 ? -17.624 -1.350 8.552 1.00 97.25 236 ALA A N 1
ATOM 1851 C CA . ALA A 1 236 ? -16.338 -2.001 8.773 1.00 97.25 236 ALA A CA 1
ATOM 1852 C C . ALA A 1 236 ? -16.396 -3.001 9.940 1.00 97.25 236 ALA A C 1
ATOM 1854 O O . ALA A 1 236 ? -17.003 -2.741 10.984 1.00 97.25 236 ALA A O 1
ATOM 1855 N N . VAL A 1 237 ? -15.701 -4.123 9.777 1.00 96.75 237 VAL A N 1
ATOM 1856 C CA . VAL A 1 237 ? -15.572 -5.175 10.785 1.00 96.75 237 VAL A CA 1
ATOM 1857 C C . VAL A 1 237 ? -14.437 -4.815 11.736 1.00 96.75 237 VAL A C 1
ATOM 1859 O O . VAL A 1 237 ? -13.336 -4.490 11.298 1.00 96.75 237 VAL A O 1
ATOM 1862 N N . PHE A 1 238 ? -14.694 -4.868 13.043 1.00 96.94 238 PHE A N 1
ATOM 1863 C CA . PHE A 1 238 ? -13.643 -4.718 14.048 1.00 96.94 238 PHE A CA 1
ATOM 1864 C C . PHE A 1 238 ? -12.978 -6.064 14.328 1.00 96.94 238 PHE A C 1
ATOM 1866 O O . PHE A 1 238 ? -13.648 -7.028 14.695 1.00 96.94 238 PHE A O 1
ATOM 1873 N N . CYS A 1 239 ? -11.658 -6.096 14.204 1.00 96.38 239 CYS A N 1
ATOM 1874 C CA . CYS A 1 239 ? -10.818 -7.251 14.453 1.00 96.38 239 CYS A CA 1
ATOM 1875 C C . CYS A 1 239 ? -9.859 -6.948 15.615 1.00 96.38 239 CYS A C 1
ATOM 1877 O O . CYS A 1 239 ? -8.948 -6.133 15.453 1.00 96.38 239 CYS A O 1
ATOM 1879 N N . PRO A 1 240 ? -10.054 -7.573 16.795 1.00 94.69 240 PRO A N 1
ATOM 1880 C CA . PRO A 1 240 ? -9.168 -7.385 17.945 1.00 94.69 240 PRO A CA 1
ATOM 1881 C C . PRO A 1 240 ? -7.733 -7.865 17.689 1.00 94.69 240 PRO A C 1
ATOM 1883 O O . PRO A 1 240 ? -6.787 -7.233 18.150 1.00 94.69 240 PRO A O 1
ATOM 1886 N N . ASP A 1 241 ? -7.587 -8.959 16.938 1.00 89.88 241 ASP A N 1
ATOM 1887 C CA . ASP A 1 241 ? -6.314 -9.528 16.492 1.00 89.88 241 ASP A CA 1
ATOM 1888 C C . ASP A 1 241 ? -6.398 -9.811 14.983 1.00 89.88 241 ASP A C 1
ATOM 1890 O O . ASP A 1 241 ? -7.427 -10.276 14.482 1.00 89.88 241 ASP A O 1
ATOM 1894 N N . PHE A 1 242 ? -5.308 -9.543 14.262 1.00 86.31 242 PHE A N 1
ATOM 1895 C CA . PHE A 1 242 ? -5.149 -9.884 12.849 1.00 86.31 242 PHE A CA 1
ATOM 1896 C C . PHE A 1 242 ? -5.286 -11.392 12.612 1.00 86.31 242 PHE A C 1
ATOM 1898 O O . PHE A 1 242 ? -5.877 -11.812 11.619 1.00 86.31 242 PHE A O 1
ATOM 1905 N N . LYS A 1 243 ? -4.781 -12.214 13.542 1.00 84.50 243 LYS A N 1
ATOM 1906 C CA . LYS A 1 243 ? -4.747 -13.675 13.400 1.00 84.50 243 LYS A CA 1
ATOM 1907 C C . LYS A 1 243 ? -6.124 -14.309 13.400 1.00 84.50 243 LYS A C 1
ATOM 1909 O O . LYS A 1 243 ? -6.293 -15.311 12.717 1.00 84.50 243 LYS A O 1
ATOM 1914 N N . ASP A 1 244 ? -7.099 -13.717 14.079 1.00 88.06 244 ASP A N 1
ATOM 1915 C CA . ASP A 1 244 ? -8.449 -14.275 14.233 1.00 88.06 244 ASP A CA 1
ATOM 1916 C C . ASP A 1 244 ? -9.492 -13.573 13.345 1.00 88.06 244 ASP A C 1
ATOM 1918 O O . ASP A 1 244 ? -10.690 -13.837 13.436 1.00 88.06 244 ASP A O 1
ATOM 1922 N N . CYS A 1 245 ? -9.043 -12.695 12.445 1.00 92.00 245 CYS A N 1
ATOM 1923 C CA . CYS A 1 245 ? -9.894 -11.907 11.561 1.00 92.00 245 CYS A CA 1
ATOM 1924 C C . CYS A 1 245 ? -10.053 -12.590 10.197 1.00 92.00 245 CYS A C 1
ATOM 1926 O O . CYS A 1 245 ? -9.108 -12.648 9.414 1.00 92.00 245 CYS A O 1
ATOM 1928 N N . SER A 1 246 ? -11.257 -13.066 9.868 1.00 91.62 246 SER A N 1
ATOM 1929 C CA . SER A 1 246 ? -11.527 -13.690 8.560 1.00 91.62 246 SER A CA 1
ATOM 1930 C C . SER A 1 246 ? -11.327 -12.730 7.383 1.00 91.62 246 SER A C 1
ATOM 1932 O O . SER A 1 246 ? -10.897 -13.145 6.316 1.00 91.62 246 SER A O 1
ATOM 1934 N N . VAL A 1 247 ? -11.583 -11.433 7.583 1.00 93.25 247 VAL A N 1
ATOM 1935 C CA . VAL A 1 247 ? -11.405 -10.393 6.551 1.00 93.25 247 VAL A CA 1
ATOM 1936 C C . VAL A 1 247 ? -9.922 -10.123 6.245 1.00 93.25 247 VAL A C 1
ATOM 1938 O O . VAL A 1 247 ? -9.606 -9.516 5.228 1.00 93.25 247 VAL A O 1
ATOM 1941 N N . LEU A 1 248 ? -9.010 -10.580 7.109 1.00 94.69 248 LEU A N 1
ATOM 1942 C CA . LEU A 1 248 ? -7.557 -10.444 6.963 1.00 94.69 248 LEU A CA 1
ATOM 1943 C C . LEU A 1 248 ? -6.863 -11.807 6.859 1.00 94.69 248 LEU A C 1
ATOM 1945 O O . LEU A 1 248 ? -5.696 -11.948 7.223 1.00 94.69 248 LEU A O 1
ATOM 1949 N N . GLU A 1 249 ? -7.577 -12.828 6.383 1.00 92.50 249 GLU A N 1
ATOM 1950 C CA . GLU A 1 249 ? -7.025 -14.174 6.218 1.00 92.50 249 GLU A CA 1
ATOM 1951 C C . GLU A 1 249 ? -5.768 -14.186 5.334 1.00 92.50 249 GLU A C 1
ATOM 1953 O O . GLU A 1 249 ? -4.857 -14.982 5.566 1.00 92.50 249 GLU A O 1
ATOM 1958 N N . ASP A 1 250 ? -5.665 -13.254 4.388 1.00 91.00 250 ASP A N 1
ATOM 1959 C CA . ASP A 1 250 ? -4.503 -13.104 3.516 1.00 91.00 250 ASP A CA 1
ATOM 1960 C C . ASP A 1 250 ? -3.202 -12.743 4.229 1.00 91.00 250 ASP A C 1
ATOM 1962 O O . ASP A 1 250 ? -2.127 -13.092 3.740 1.00 91.00 250 ASP A O 1
ATOM 1966 N N . LEU A 1 251 ? -3.277 -12.140 5.416 1.00 93.38 251 LEU A N 1
ATOM 1967 C CA . LEU A 1 251 ? -2.098 -11.805 6.213 1.00 93.38 251 LEU A CA 1
ATOM 1968 C C . LEU A 1 251 ? -1.474 -13.021 6.908 1.00 93.38 251 LEU A C 1
ATOM 1970 O O . LEU A 1 251 ? -0.383 -12.912 7.459 1.00 93.38 251 LEU A O 1
ATOM 1974 N N . ARG A 1 252 ? -2.149 -14.178 6.917 1.00 90.69 252 ARG A N 1
ATOM 1975 C CA . ARG A 1 252 ? -1.642 -15.405 7.561 1.00 90.69 252 ARG A CA 1
ATOM 1976 C C . ARG A 1 252 ? -0.620 -16.165 6.715 1.00 90.69 252 ARG A C 1
ATOM 1978 O O . ARG A 1 252 ? -0.081 -17.163 7.185 1.00 90.69 252 ARG A O 1
ATOM 1985 N N . ARG A 1 253 ? -0.431 -15.743 5.470 1.00 87.94 253 ARG A N 1
ATOM 1986 C CA . ARG A 1 253 ? 0.365 -16.419 4.446 1.00 87.94 253 ARG A CA 1
ATOM 1987 C C . ARG A 1 253 ? 1.240 -15.411 3.730 1.00 87.94 253 ARG A C 1
ATOM 1989 O O . ARG A 1 253 ? 0.936 -14.220 3.738 1.00 87.94 253 ARG A O 1
ATOM 1996 N N . GLU A 1 254 ? 2.289 -15.875 3.084 1.00 88.88 254 GLU A N 1
ATOM 1997 C CA . GLU A 1 254 ? 3.104 -15.038 2.215 1.00 88.88 254 GLU A CA 1
ATOM 1998 C C . GLU A 1 254 ? 2.390 -14.753 0.881 1.00 88.88 254 GLU A C 1
ATOM 2000 O O . GLU A 1 254 ? 1.582 -15.565 0.420 1.00 88.88 254 GLU A O 1
ATOM 2005 N N . PRO A 1 255 ? 2.658 -13.612 0.219 1.00 88.62 255 PRO A N 1
ATOM 2006 C CA . PRO A 1 255 ? 1.985 -13.259 -1.032 1.00 88.62 255 PRO A CA 1
ATOM 2007 C C . PRO A 1 255 ? 2.155 -14.304 -2.146 1.00 88.62 255 PRO A C 1
ATOM 2009 O O . PRO A 1 255 ? 1.215 -14.574 -2.894 1.00 88.62 255 PRO A O 1
ATOM 2012 N N . TRP A 1 256 ? 3.324 -14.941 -2.244 1.00 84.12 256 TRP A N 1
ATOM 2013 C CA . TRP A 1 256 ? 3.576 -15.980 -3.246 1.00 84.12 256 TRP A CA 1
ATOM 2014 C C . TRP A 1 256 ? 2.727 -17.246 -3.023 1.00 84.12 256 TRP A C 1
ATOM 2016 O O . TRP A 1 256 ? 2.347 -17.900 -3.994 1.00 84.12 256 TRP A O 1
ATOM 2026 N N . GLU A 1 257 ? 2.347 -17.559 -1.779 1.00 87.12 257 GLU A N 1
ATOM 2027 C CA . GLU A 1 257 ? 1.455 -18.688 -1.470 1.00 87.12 257 GLU A CA 1
ATOM 2028 C C . GLU A 1 257 ? 0.046 -18.442 -2.036 1.00 87.12 257 GLU A C 1
ATOM 2030 O O . GLU A 1 257 ? -0.606 -19.360 -2.533 1.00 87.12 257 GLU A O 1
ATOM 2035 N N . TRP A 1 258 ? -0.406 -17.182 -2.035 1.00 80.31 258 TRP A N 1
ATOM 2036 C CA . TRP A 1 258 ? -1.685 -16.774 -2.627 1.00 80.31 258 TRP A CA 1
ATOM 2037 C C . TRP A 1 258 ? -1.687 -16.823 -4.154 1.00 80.31 258 TRP A C 1
ATOM 2039 O O . TRP A 1 258 ? -2.713 -17.150 -4.761 1.00 80.31 258 TRP A O 1
ATOM 2049 N N . ALA A 1 259 ? -0.553 -16.510 -4.783 1.00 77.38 259 ALA A N 1
ATOM 2050 C CA . ALA A 1 259 ? -0.421 -16.537 -6.236 1.00 77.38 259 ALA A CA 1
ATOM 2051 C C . ALA A 1 259 ? -0.639 -17.951 -6.808 1.00 77.38 259 ALA A C 1
ATOM 2053 O O . ALA A 1 259 ? -1.318 -18.100 -7.826 1.00 77.38 259 ALA A O 1
ATOM 2054 N N . GLY A 1 260 ? -0.130 -18.986 -6.128 1.00 71.44 260 GLY A N 1
ATOM 2055 C CA . GLY A 1 260 ? -0.266 -20.381 -6.560 1.00 71.44 260 GLY A CA 1
ATOM 2056 C C . GLY A 1 260 ? -1.701 -20.927 -6.501 1.00 71.44 260 GLY A C 1
ATOM 2057 O O . GLY A 1 260 ? -2.104 -21.698 -7.371 1.00 71.44 260 GLY A O 1
ATOM 2058 N N . GLU A 1 261 ? -2.505 -20.514 -5.516 1.00 65.00 261 GLU A N 1
ATOM 2059 C CA . GLU A 1 261 ? -3.865 -21.046 -5.311 1.00 65.00 261 GLU A CA 1
ATOM 2060 C C . GLU A 1 261 ? -4.921 -20.445 -6.245 1.00 65.00 261 GLU A C 1
ATOM 2062 O O . GLU A 1 261 ? -5.890 -21.124 -6.592 1.00 65.00 261 GLU A O 1
ATOM 2067 N N . ARG A 1 262 ? -4.748 -19.196 -6.703 1.00 60.91 262 ARG A N 1
ATOM 2068 C CA . ARG A 1 262 ? -5.706 -18.553 -7.625 1.00 60.91 262 ARG A CA 1
ATOM 2069 C C . ARG A 1 262 ? -5.678 -19.127 -9.046 1.00 60.91 262 ARG A C 1
ATOM 2071 O O . ARG A 1 262 ? -6.426 -18.655 -9.899 1.00 60.91 262 ARG A O 1
ATOM 2078 N N . GLY A 1 263 ? -4.869 -20.160 -9.295 1.00 48.50 263 GLY A N 1
ATOM 2079 C CA . GLY A 1 263 ? -4.893 -20.913 -10.544 1.00 48.50 263 GLY A CA 1
ATOM 2080 C C . GLY A 1 263 ? -4.540 -20.059 -11.756 1.00 48.50 263 GLY A C 1
ATOM 2081 O O . GLY A 1 263 ? -5.105 -20.279 -12.827 1.00 48.50 263 GLY A O 1
ATOM 2082 N N . PHE A 1 264 ? -3.634 -19.085 -11.598 1.00 46.28 264 PHE A N 1
ATOM 2083 C CA . PHE A 1 264 ? -3.115 -18.331 -12.734 1.00 46.28 264 PHE A CA 1
ATOM 2084 C C . PHE A 1 264 ? -2.455 -19.315 -13.716 1.00 46.28 264 PHE A C 1
ATOM 2086 O O . PHE A 1 264 ? -1.466 -19.967 -13.365 1.00 46.28 264 PHE A O 1
ATOM 2093 N N . PRO A 1 265 ? -3.027 -19.498 -14.922 1.00 34.88 265 PRO A N 1
ATOM 2094 C CA . PRO A 1 265 ? -2.607 -20.553 -15.829 1.00 34.88 265 PRO A CA 1
ATOM 2095 C C . PRO A 1 265 ? -1.203 -20.235 -16.346 1.00 34.88 265 PRO A C 1
ATOM 2097 O O . PRO A 1 265 ? -1.010 -19.268 -17.076 1.00 34.88 265 PRO A O 1
ATOM 2100 N N . GLY A 1 266 ? -0.228 -21.049 -15.944 1.00 42.94 266 GLY A N 1
ATOM 2101 C CA . GLY A 1 266 ? 1.175 -20.899 -16.339 1.00 42.94 266 GLY A CA 1
ATOM 2102 C C . GLY A 1 266 ? 2.180 -21.358 -15.286 1.00 42.94 266 GLY A C 1
ATOM 2103 O O . GLY A 1 266 ? 3.321 -21.624 -15.633 1.00 42.94 266 GLY A O 1
ATOM 2104 N N . TRP A 1 267 ? 1.755 -21.513 -14.032 1.00 48.69 267 TRP A N 1
ATOM 2105 C CA . TRP A 1 267 ? 2.662 -21.818 -12.928 1.00 48.69 267 TRP A CA 1
ATOM 2106 C C . TRP A 1 267 ? 2.554 -23.292 -12.533 1.00 48.69 267 TRP A C 1
ATOM 2108 O O . TRP A 1 267 ? 1.590 -23.721 -11.895 1.00 48.69 267 TRP A O 1
ATOM 2118 N N . GLY A 1 268 ? 3.531 -24.092 -12.964 1.00 37.75 268 GLY A N 1
ATOM 2119 C CA . GLY A 1 268 ? 3.740 -25.429 -12.427 1.00 37.75 268 GLY A CA 1
ATOM 2120 C C . GLY A 1 268 ? 4.290 -25.325 -11.006 1.00 37.75 268 GLY A C 1
ATOM 2121 O O . GLY A 1 268 ? 5.095 -24.452 -10.705 1.00 37.75 268 GLY A O 1
ATOM 2122 N N . SER A 1 269 ? 3.917 -26.256 -10.132 1.00 44.84 269 SER A N 1
ATOM 2123 C CA . SER A 1 269 ? 4.411 -26.362 -8.747 1.00 44.84 269 SER A CA 1
ATOM 2124 C C . SER A 1 269 ? 5.941 -26.495 -8.602 1.00 44.84 269 SER A C 1
ATOM 2126 O O . SER A 1 269 ? 6.431 -26.599 -7.484 1.00 44.84 269 SER A O 1
ATOM 2128 N N . ASN A 1 270 ? 6.684 -26.533 -9.713 1.00 42.62 270 ASN A N 1
ATOM 2129 C CA . ASN A 1 270 ? 8.123 -26.770 -9.771 1.00 42.62 270 ASN A CA 1
ATOM 2130 C C . ASN A 1 270 ? 8.935 -25.526 -10.180 1.00 42.62 270 ASN A C 1
ATOM 2132 O O . ASN A 1 270 ? 10.156 -25.590 -10.107 1.00 42.62 270 ASN A O 1
ATOM 2136 N N . ASP A 1 271 ? 8.289 -24.418 -10.565 1.00 45.69 271 ASP A N 1
ATOM 2137 C CA . ASP A 1 271 ? 8.963 -23.143 -10.886 1.00 45.69 271 ASP A CA 1
ATOM 2138 C C . ASP A 1 271 ? 9.012 -22.193 -9.666 1.00 45.69 271 ASP A C 1
ATOM 2140 O O . ASP A 1 271 ? 9.419 -21.041 -9.764 1.00 45.69 271 ASP A O 1
ATOM 2144 N N . LEU A 1 272 ? 8.588 -22.690 -8.497 1.00 47.66 272 LEU A N 1
ATOM 2145 C CA . LEU A 1 272 ? 8.551 -21.998 -7.204 1.00 47.66 272 LEU A CA 1
ATOM 2146 C C . LEU A 1 272 ? 9.857 -22.160 -6.415 1.00 47.66 272 LEU A C 1
ATOM 2148 O O . LEU A 1 272 ? 9.817 -22.292 -5.193 1.00 47.66 272 LEU A O 1
ATOM 2152 N N . GLU A 1 273 ? 11.012 -22.199 -7.075 1.00 41.09 273 GLU A N 1
ATOM 2153 C CA . GLU A 1 273 ? 12.250 -21.942 -6.342 1.00 41.09 273 GLU A CA 1
ATOM 2154 C C . GLU A 1 273 ? 12.415 -20.419 -6.300 1.00 41.09 273 GLU A C 1
ATOM 2156 O O . GLU A 1 273 ? 12.575 -19.808 -7.359 1.00 41.09 273 GLU A O 1
ATOM 2161 N N . PRO A 1 274 ? 12.305 -19.770 -5.124 1.00 46.50 274 PRO A N 1
ATOM 2162 C CA . PRO A 1 274 ? 12.599 -18.351 -5.019 1.00 46.50 274 PRO A CA 1
ATOM 2163 C C . PRO A 1 274 ? 14.011 -18.138 -5.550 1.00 46.50 274 PRO A C 1
ATOM 2165 O O . PRO A 1 274 ? 14.925 -18.878 -5.183 1.00 46.50 274 PRO A O 1
ATOM 2168 N N . ASP A 1 275 ? 14.208 -17.158 -6.426 1.00 44.66 275 ASP A N 1
ATOM 2169 C CA . ASP A 1 275 ? 15.562 -16.750 -6.773 1.00 44.66 275 ASP A CA 1
ATOM 2170 C C . ASP A 1 275 ? 16.205 -16.156 -5.510 1.00 44.66 275 ASP A C 1
ATOM 2172 O O . ASP A 1 275 ? 15.992 -15.001 -5.147 1.00 44.66 275 ASP A O 1
ATOM 2176 N N . TRP A 1 276 ? 16.962 -16.985 -4.793 1.00 40.78 276 TRP A N 1
ATOM 2177 C CA . TRP A 1 276 ? 17.639 -16.627 -3.548 1.00 40.78 276 TRP A CA 1
ATOM 2178 C C . TRP A 1 276 ? 18.839 -15.696 -3.766 1.00 40.78 276 TRP A C 1
ATOM 2180 O O . TRP A 1 276 ? 19.488 -15.317 -2.790 1.00 40.78 276 TRP A O 1
ATOM 2190 N N . SER A 1 277 ? 19.154 -15.307 -5.011 1.00 45.25 277 SER A N 1
ATOM 2191 C CA . SER A 1 277 ? 20.294 -14.430 -5.316 1.00 45.25 277 SER A CA 1
ATOM 2192 C C . SER A 1 277 ? 20.195 -13.034 -4.678 1.00 45.25 277 SER A C 1
ATOM 2194 O O . SER A 1 277 ? 21.201 -12.330 -4.581 1.00 45.25 277 SER A O 1
ATOM 2196 N N . TRP A 1 278 ? 19.014 -12.661 -4.171 1.00 45.88 278 TRP A N 1
ATOM 2197 C CA . TRP A 1 278 ? 18.731 -11.375 -3.526 1.00 45.88 278 TRP A CA 1
ATOM 2198 C C . TRP A 1 278 ? 18.987 -11.342 -2.015 1.00 45.88 278 TRP A C 1
ATOM 2200 O O . TRP A 1 278 ? 19.200 -10.264 -1.455 1.00 45.88 278 TRP A O 1
ATOM 2210 N N . CYS A 1 279 ? 19.018 -12.493 -1.337 1.00 36.25 279 CYS A N 1
ATOM 2211 C CA . CYS A 1 279 ? 19.470 -12.559 0.050 1.00 36.25 279 CYS A CA 1
ATOM 2212 C C . CYS A 1 279 ? 20.998 -12.555 0.045 1.00 36.25 279 CYS A C 1
ATOM 2214 O O . CYS A 1 279 ? 21.628 -13.610 0.040 1.00 36.25 279 CYS A O 1
ATOM 2216 N N . GLY A 1 280 ? 21.587 -11.356 -0.010 1.00 32.50 280 GLY A N 1
ATOM 2217 C CA . GLY A 1 280 ? 23.034 -11.164 -0.027 1.00 32.50 280 GLY A CA 1
ATOM 2218 C C . GLY A 1 280 ? 23.743 -12.077 0.976 1.00 32.50 280 GLY A C 1
ATOM 2219 O O . GLY A 1 280 ? 23.535 -11.987 2.184 1.00 32.50 280 GLY A O 1
ATOM 2220 N N . THR A 1 281 ? 24.582 -12.975 0.470 1.00 30.53 281 THR A N 1
ATOM 2221 C CA . THR A 1 281 ? 25.553 -13.695 1.289 1.00 30.53 281 THR A CA 1
ATOM 2222 C C . THR A 1 281 ? 26.682 -12.731 1.651 1.00 30.53 281 THR A C 1
ATOM 2224 O O . THR A 1 281 ? 27.372 -12.287 0.738 1.00 30.53 281 THR A O 1
ATOM 2227 N N . ASN A 1 282 ? 26.806 -12.431 2.954 1.00 33.66 282 ASN A N 1
ATOM 2228 C CA . ASN A 1 282 ? 27.922 -11.798 3.693 1.00 33.66 282 ASN A CA 1
ATOM 2229 C C . ASN A 1 282 ? 29.002 -11.034 2.910 1.00 33.66 282 ASN A C 1
ATOM 2231 O O . ASN A 1 282 ? 29.796 -11.683 2.192 1.00 33.66 282 ASN A O 1
#

pLDDT: mean 73.31, std 25.8, range [30.36, 98.06]

Foldseek 3Di:
DDDDDDDDDDDPPDDPPPPPPPPPPPPPDDDDDDPPDDDDDDPPDPPCVVPVVVVVVVVVVVPPPDDDDDPDDDDDDDDDDDPQCADQFDDDFWQADLVVQKGWAAALLGWIWIDRDDPQLCVVLVHDNPDIDGADPPNVVRNVSVLSRCVQWTFTAHDDSVRFDWDADPVGRTDTDDPVVDDGLDTFHWHWAADPVGFIWIFGADPVRHFDPPCVQLNVDPHSVSNVVSSVVRVTDTGRDLVPDPSNPVSVDDPVVVSVVVCPPPDDPPVSPRPSVSVDDD

Nearest PDB structures (foldseek):
  8etg-assembly1_m  TM=1.294E-01  e=1.357E+00  Schizosaccharomyces pombe

Radius of gyration: 30.25 Å; Cα contacts (8 Å, |Δi|>4): 289; chains: 1; bounding box: 121×69×64 Å

Mean predicted aligned error: 16.29 Å

Organism: NCBI:txid1810919

Secondary structure (DSSP, 8-state):
--------------SSSSSSSSSSSSSSS---------------SSHHHHHHHHHHHHHHTTTTTS-------------------PPPP----EEE-TTT-EEEE--TTSSEEEEE--HHHHHHTT--SSS-EEPPSSHHHHHHHHHHHHTT-EEEE---GGGSPEEE-TTS-EEEPPGGGSPPSEEE--EEE--TTSSEEEE---TTSPPPS-THHHHT-SSHHHHHHHHHHTTPEEES-STT-GGGGGGGS-HHHHHHHTT-TT--TTS----GGGS---